Protein 1T6T (pdb70)

Radius of gyration: 18.99 Å; Cα contacts (8 Å, |Δi|>4): 313; chains: 2; bounding box: 43×48×36 Å

Foldseek 3Di:
DPDPVVLLVVQQVCLVQAAEEEADPLLQVLNVVSVRHRYDHPPPHDPVVVVCCPPVHQEYEYAYFPDPVRVVVSVCCVVSVVSRHHYHDPSVVVCVVVVNGDSSVD/DDPDPVSLLVVVQVCLVQAAEEEADPLLQVLNVVSVRHRYDHPPPHDPVRVVCCPPVHQEYEYAYFQDPVRVVVSVCCVVQVVSRHHYHDPSNVVCVVDPGGGSSVSD

Nearest PDB structures (foldseek):
  1t6t-assembly1_1  TM=1.010E+00  e=1.488E-19  Aquifex aeolicus VF5
  5ve5-assembly3_C  TM=4.772E-01  e=5.451E-01  Paraburkholderia phytofirmans PsJN
  5ve4-assembly2_B  TM=4.825E-01  e=7.094E-01  Paraburkholderia phytofirmans PsJN
  5ve5-assembly2_B  TM=4.642E-01  e=5.451E-01  Paraburkholderia phytofirmans PsJN
  5ve4-assembly1_A  TM=4.764E-01  e=8.644E-01  Paraburkholderia phytofirmans PsJN

B-factor: mean 24.63, std 12.79, range [8.46, 68.25]

Secondary structure (DSSP, 8-state):
--SHHHHHHHHHHHTTTSEEEESSHHHHHHHHTTT---EEE-TTS-HHHHH--TTT-SEEEE---SSHHHHHHHH--HHHHHTT-EEE-HHHHHHHHTT---GGG-/--SSHHHHHHHHHHHTTTSEEEES-HHHHHHHHTTT---EEE-TTS-HHHHH--TTT-SEEEE---SSHHHHHHHH--HHHHHTTPEEE-HHHHHHTTSS-S-GGGG-

Solvent-accessible surface area: 11724 Å² total

Sequence (214 aa):
PRNLSEWIKELKKASREAVILVEGKNDKKALSKFSIKNVIDLSGKRYADVVDLEGKWEKVILLFDLDTHGERINQKKELLSSQGFLVDENFRNFLKKWNIIHIEEIEPRNLSEWIKELKKASREAVILVEGKNDKKALSKFSIKNVIDLSGKRYADVVDLEGKWEKVILLFDLDTHGERINQKKELLSSQGFLVDENFRNFLKKWNIIHIEEIN

Structure (mmCIF, N/CA/C/O backbone):
data_1T6T
#
_entry.id   1T6T
#
_cell.length_a   45.906
_cell.length_b   58.405
_cell.length_c   54.124
_cell.angle_alpha   90.00
_cell.angle_beta   98.99
_cell.angle_gamma   90.00
#
_symmetry.space_group_name_H-M   'P 1 21 1'
#
loop_
_entity.id
_entity.type
_entity.pdbx_description
1 polymer 'putative protein'
2 water water
#
loop_
_atom_site.group_PDB
_atom_site.id
_atom_site.type_symbol
_atom_site.label_atom_id
_atom_site.label_alt_id
_atom_site.label_comp_id
_atom_site.label_asym_id
_atom_site.label_entity_id
_atom_site.label_seq_id
_atom_site.pdbx_PDB_ins_code
_atom_site.Cartn_x
_atom_site.Cartn_y
_atom_site.Cartn_z
_atom_site.occupancy
_atom_site.B_iso_or_equiv
_atom_site.auth_seq_id
_atom_site.auth_comp_id
_atom_site.auth_asym_id
_atom_site.auth_atom_id
_atom_site.pdbx_PDB_model_num
ATOM 1 N N . PRO A 1 5 ? -1.330 -17.153 -20.036 1.00 24.78 5 PRO 1 N 1
ATOM 2 C CA . PRO A 1 5 ? -2.350 -16.368 -20.778 1.00 22.86 5 PRO 1 CA 1
ATOM 3 C C . PRO A 1 5 ? -2.070 -16.381 -22.282 1.00 23.41 5 PRO 1 C 1
ATOM 4 O O . PRO A 1 5 ? -0.927 -16.209 -22.706 1.00 23.66 5 PRO 1 O 1
ATOM 8 N N . ARG A 1 6 ? -3.118 -16.571 -23.080 1.00 20.95 6 ARG 1 N 1
ATOM 9 C CA . ARG A 1 6 ? -2.977 -16.615 -24.531 1.00 21.67 6 ARG 1 CA 1
ATOM 10 C C . ARG A 1 6 ? -3.000 -15.227 -25.167 1.00 20.19 6 ARG 1 C 1
ATOM 11 O O . ARG A 1 6 ? -2.648 -15.067 -26.333 1.00 20.84 6 ARG 1 O 1
ATOM 19 N N . ASN A 1 7 ? -3.429 -14.226 -24.402 1.00 19.36 7 ASN 1 N 1
ATOM 20 C CA . ASN A 1 7 ? -3.483 -12.851 -24.893 1.00 18.77 7 ASN 1 CA 1
ATOM 21 C C . ASN A 1 7 ? -3.521 -11.878 -23.717 1.00 18.63 7 ASN 1 C 1
ATOM 22 O O . ASN A 1 7 ? -3.584 -12.298 -22.562 1.00 17.43 7 ASN 1 O 1
ATOM 27 N N . LEU A 1 8 ? -3.484 -10.582 -24.008 1.00 17.93 8 LEU 1 N 1
ATOM 28 C CA . LEU A 1 8 ? -3.477 -9.576 -22.949 1.00 19.14 8 LEU 1 CA 1
ATOM 29 C C . LEU A 1 8 ? -4.719 -9.630 -22.068 1.00 18.53 8 LEU 1 C 1
ATOM 30 O O . LEU A 1 8 ? -4.648 -9.359 -20.871 1.00 17.34 8 LEU 1 O 1
ATOM 35 N N . SER A 1 9 ? -5.858 -9.977 -22.656 1.00 17.62 9 SER 1 N 1
ATOM 36 C CA . SER A 1 9 ? -7.089 -10.058 -21.887 1.00 17.77 9 SER 1 CA 1
ATOM 37 C C . SER A 1 9 ? -6.977 -11.150 -20.823 1.00 16.86 9 SER 1 C 1
ATOM 38 O O . SER A 1 9 ? -7.383 -10.954 -19.674 1.00 15.51 9 SER 1 O 1
ATOM 41 N N . GLU A 1 10 ? -6.427 -12.302 -21.197 1.00 15.87 10 GLU 1 N 1
ATOM 42 C CA . GLU A 1 10 ? -6.276 -13.388 -20.234 1.00 16.56 10 GLU 1 CA 1
ATOM 43 C C . GLU A 1 10 ? -5.172 -13.070 -19.238 1.00 13.25 10 GLU 1 C 1
ATOM 44 O O . GLU A 1 10 ? -5.213 -13.531 -18.102 1.00 13.32 10 GLU 1 O 1
ATOM 50 N N . TRP A 1 11 ? -4.183 -12.297 -19.677 1.00 14.35 11 TRP 1 N 1
ATOM 51 C CA . TRP A 1 11 ? -3.069 -11.905 -18.814 1.00 13.48 11 TRP 1 CA 1
ATOM 52 C C . TRP A 1 11 ? -3.660 -11.072 -17.673 1.00 13.10 11 TRP 1 C 1
ATOM 53 O O . TRP A 1 11 ? -3.332 -11.272 -16.502 1.00 12.47 11 TRP 1 O 1
ATOM 64 N N . ILE A 1 12 ? -4.545 -10.145 -18.021 1.00 12.96 12 ILE 1 N 1
ATOM 65 C CA . ILE A 1 12 ? -5.191 -9.297 -17.023 1.00 14.99 12 ILE 1 CA 1
ATOM 66 C C . ILE A 1 12 ? -6.039 -10.145 -16.076 1.00 14.27 12 ILE 1 C 1
ATOM 67 O O . ILE A 1 12 ? -6.019 -9.949 -14.862 1.00 14.57 12 ILE 1 O 1
ATOM 72 N N . LYS A 1 13 ? -6.786 -11.087 -16.639 1.00 13.54 13 LYS 1 N 1
ATOM 73 C CA . LYS A 1 13 ? -7.633 -11.961 -15.841 1.00 14.78 13 LYS 1 CA 1
ATOM 74 C C . LYS A 1 13 ? -6.779 -12.759 -14.857 1.00 13.18 13 LYS 1 C 1
ATOM 75 O O . LYS A 1 13 ? -7.122 -12.883 -13.680 1.00 13.18 13 LYS 1 O 1
ATOM 81 N N . GLU A 1 14 ? -5.661 -13.292 -15.336 1.00 12.12 14 GLU 1 N 1
ATOM 82 C CA . GLU A 1 14 ? -4.778 -14.075 -14.474 1.00 14.83 14 GLU 1 CA 1
ATOM 83 C C . GLU A 1 14 ? -4.081 -13.215 -13.424 1.00 12.65 14 GLU 1 C 1
ATOM 84 O O . GLU A 1 14 ? -3.889 -13.644 -12.288 1.00 11.73 14 GLU 1 O 1
ATOM 90 N N . LEU A 1 15 ? -3.700 -12.004 -13.803 1.00 12.03 15 LEU 1 N 1
ATOM 91 C CA . LEU A 1 15 ? -3.039 -11.107 -12.863 1.00 11.85 15 LEU 1 CA 1
ATOM 92 C C . LEU A 1 15 ? -4.002 -10.716 -11.743 1.00 11.56 15 LEU 1 C 1
ATOM 93 O O . LEU A 1 15 ? -3.613 -10.619 -10.577 1.00 10.90 15 LEU 1 O 1
ATOM 98 N N . LYS A 1 16 ? -5.262 -10.485 -12.095 1.00 11.14 16 LYS 1 N 1
ATOM 99 C CA . LYS A 1 16 ? -6.260 -10.121 -11.097 1.00 11.92 16 LYS 1 CA 1
ATOM 100 C C . LYS A 1 16 ? -6.408 -11.275 -10.105 1.00 12.32 16 LYS 1 C 1
ATOM 101 O O . LYS A 1 16 ? -6.421 -11.073 -8.895 1.00 12.80 16 LYS 1 O 1
ATOM 107 N N . LYS A 1 17 ? -6.511 -12.490 -10.629 1.00 13.03 17 LYS 1 N 1
ATOM 108 C CA . LYS A 1 17 ? -6.631 -13.673 -9.785 1.00 13.02 17 LYS 1 CA 1
ATOM 109 C C . LYS A 1 17 ? -5.411 -13.782 -8.857 1.00 13.73 17 LYS 1 C 1
ATOM 110 O O . LYS A 1 17 ? -5.543 -13.980 -7.644 1.00 12.65 17 LYS 1 O 1
ATOM 116 N N . ALA A 1 18 ? -4.223 -13.637 -9.431 1.00 12.45 18 ALA 1 N 1
ATOM 117 C CA . ALA A 1 18 ? -2.987 -13.739 -8.662 1.00 12.25 18 ALA 1 CA 1
ATOM 118 C C . ALA A 1 18 ? -2.844 -12.651 -7.601 1.00 12.67 18 ALA 1 C 1
ATOM 119 O O . ALA A 1 18 ? -2.192 -12.864 -6.573 1.00 13.20 18 ALA 1 O 1
ATOM 121 N N . SER A 1 19 ? -3.447 -11.491 -7.851 1.00 10.86 19 SER 1 N 1
ATOM 122 C CA . SER A 1 19 ? -3.368 -10.365 -6.920 1.00 11.60 19 SER 1 CA 1
ATOM 123 C C . SER A 1 19 ? -4.102 -10.599 -5.595 1.00 11.72 19 SER 1 C 1
ATOM 124 O O . SER A 1 19 ? -4.030 -9.768 -4.691 1.00 12.71 19 SER 1 O 1
ATOM 127 N N . ARG A 1 20 ? -4.830 -11.707 -5.481 1.00 11.68 20 ARG 1 N 1
ATOM 128 C CA . ARG A 1 20 ? -5.494 -12.016 -4.216 1.00 12.69 20 ARG 1 CA 1
ATOM 129 C C . ARG A 1 20 ? -4.537 -12.865 -3.375 1.00 12.89 20 ARG 1 C 1
ATOM 130 O O . ARG A 1 20 ? -4.762 -13.066 -2.187 1.00 13.53 20 ARG 1 O 1
ATOM 138 N N . GLU A 1 21 ? -3.468 -13.359 -3.997 1.00 13.60 21 GLU 1 N 1
ATOM 139 C CA . GLU A 1 21 ? -2.502 -14.212 -3.301 1.00 16.33 21 GLU 1 CA 1
ATOM 140 C C . GLU A 1 21 ? -1.114 -13.592 -3.204 1.00 15.36 21 GLU 1 C 1
ATOM 141 O O . GLU A 1 21 ? -0.254 -14.105 -2.488 1.00 16.01 21 GLU 1 O 1
ATOM 147 N N . ALA A 1 22 ? -0.886 -12.512 -3.943 1.00 12.54 22 ALA 1 N 1
ATOM 148 C CA . ALA A 1 22 ? 0.413 -11.848 -3.940 1.00 11.37 22 ALA 1 CA 1
ATOM 149 C C . ALA A 1 22 ? 0.238 -10.363 -4.222 1.00 12.26 22 ALA 1 C 1
ATOM 150 O O . ALA A 1 22 ? -0.740 -9.952 -4.843 1.00 13.06 22 ALA 1 O 1
ATOM 152 N N . VAL A 1 23 ? 1.191 -9.561 -3.760 1.00 12.61 23 VAL 1 N 1
ATOM 153 C CA . VAL A 1 23 ? 1.127 -8.124 -3.976 1.00 10.89 23 VAL 1 CA 1
ATOM 154 C C . VAL A 1 23 ? 1.887 -7.755 -5.240 1.00 10.88 23 VAL 1 C 1
ATOM 155 O O . VAL A 1 23 ? 2.958 -8.289 -5.509 1.00 11.61 23 VAL 1 O 1
ATOM 159 N N . ILE A 1 24 ? 1.318 -6.836 -6.010 1.00 9.99 24 ILE 1 N 1
ATOM 160 C CA . ILE A 1 24 ? 1.926 -6.366 -7.247 1.00 8.77 24 ILE 1 CA 1
ATOM 161 C C . ILE A 1 24 ? 2.719 -5.093 -6.962 1.00 9.10 24 ILE 1 C 1
ATOM 162 O O . ILE A 1 24 ? 2.229 -4.193 -6.283 1.00 9.47 24 ILE 1 O 1
ATOM 167 N N . LEU A 1 25 ? 3.940 -5.024 -7.477 1.00 8.46 25 LEU 1 N 1
ATOM 168 C CA . LEU A 1 25 ? 4.762 -3.838 -7.291 1.00 10.55 25 LEU 1 CA 1
ATOM 169 C C . LEU A 1 25 ? 4.963 -3.144 -8.630 1.00 10.59 25 LEU 1 C 1
ATOM 170 O O . LEU A 1 25 ? 5.342 -3.780 -9.618 1.00 11.70 25 LEU 1 O 1
ATOM 175 N N . VAL A 1 26 ? 4.707 -1.841 -8.656 1.00 10.37 26 VAL 1 N 1
ATOM 176 C CA . VAL A 1 26 ? 4.885 -1.041 -9.863 1.00 10.69 26 VAL 1 CA 1
ATOM 177 C C . VAL A 1 26 ? 5.711 0.183 -9.486 1.00 11.20 26 VAL 1 C 1
ATOM 178 O O . VAL A 1 26 ? 5.924 0.461 -8.306 1.00 10.97 26 VAL 1 O 1
ATOM 182 N N . GLU A 1 27 ? 6.163 0.921 -10.491 1.00 12.09 27 GLU 1 N 1
ATOM 183 C CA . GLU A 1 27 ? 6.989 2.095 -10.250 1.00 15.52 27 GLU 1 CA 1
ATOM 184 C C . GLU A 1 27 ? 6.202 3.331 -9.838 1.00 16.43 27 GLU 1 C 1
ATOM 185 O O . GLU A 1 27 ? 6.514 3.964 -8.829 1.00 17.91 27 GLU 1 O 1
ATOM 191 N N . GLY A 1 28 ? 5.175 3.673 -10.607 1.00 15.75 28 GLY 1 N 1
ATOM 192 C CA . GLY A 1 28 ? 4.431 4.882 -10.301 1.00 17.22 28 GLY 1 CA 1
ATOM 193 C C . GLY A 1 28 ? 2.958 4.815 -9.971 1.00 16.45 28 GLY 1 C 1
ATOM 194 O O . GLY A 1 28 ? 2.280 3.811 -10.190 1.00 13.54 28 GLY 1 O 1
ATOM 195 N N . LYS A 1 29 ? 2.465 5.933 -9.449 1.00 17.93 29 LYS 1 N 1
ATOM 196 C CA . LYS A 1 29 ? 1.070 6.067 -9.063 1.00 19.77 29 LYS 1 CA 1
ATOM 197 C C . LYS A 1 29 ? 0.148 5.865 -10.263 1.0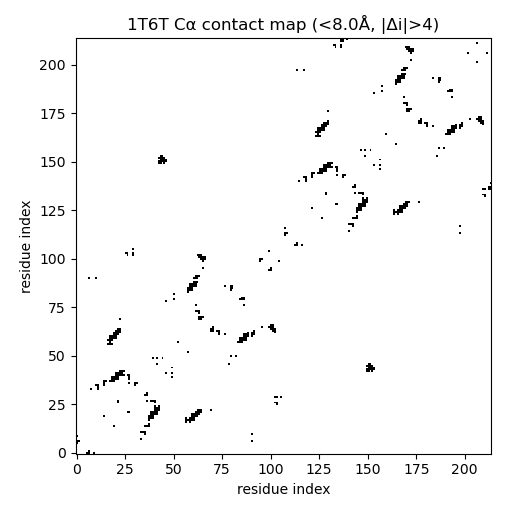0 18.38 29 LYS 1 C 1
ATOM 198 O O . LYS A 1 29 ? -0.957 5.351 -10.119 1.00 18.07 29 LYS 1 O 1
ATOM 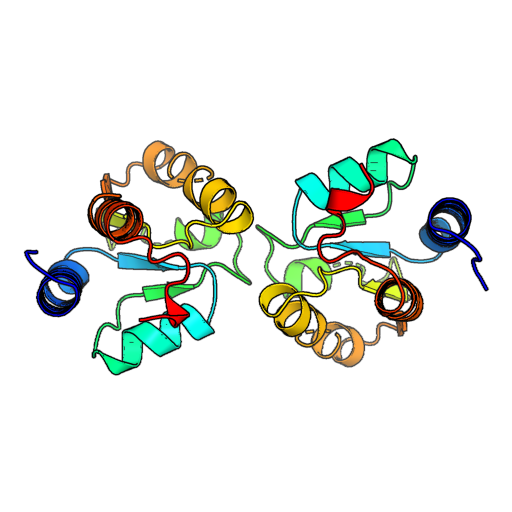204 N N . ASN A 1 30 ? 0.607 6.274 -11.444 1.00 18.74 30 ASN 1 N 1
ATOM 205 C CA . ASN A 1 30 ? -0.176 6.128 -12.668 1.00 20.10 30 ASN 1 CA 1
ATOM 206 C C . ASN A 1 30 ? -0.259 4.676 -13.124 1.00 19.73 30 ASN 1 C 1
ATOM 207 O O . ASN A 1 30 ? -1.234 4.273 -13.763 1.00 18.20 30 ASN 1 O 1
ATOM 212 N N . ASP A 1 31 ? 0.768 3.894 -12.811 1.00 17.44 31 ASP 1 N 1
ATOM 213 C CA . ASP A 1 31 ? 0.759 2.481 -13.173 1.00 19.83 31 ASP 1 CA 1
ATOM 214 C C . ASP A 1 31 ? -0.276 1.824 -12.275 1.00 17.92 31 ASP 1 C 1
ATOM 215 O O . ASP A 1 31 ? -1.037 0.956 -12.707 1.00 18.26 31 ASP 1 O 1
ATOM 220 N N . LYS A 1 32 ? -0.298 2.253 -11.017 1.00 16.23 32 LYS 1 N 1
ATOM 221 C CA . LYS A 1 32 ? -1.243 1.723 -10.049 1.00 15.17 32 LYS 1 CA 1
ATOM 222 C C . LYS A 1 32 ? -2.671 2.085 -10.461 1.00 17.36 32 LYS 1 C 1
ATOM 223 O O . LYS A 1 32 ? -3.590 1.269 -10.354 1.00 15.43 32 LYS 1 O 1
ATOM 229 N N . LYS A 1 33 ? -2.850 3.310 -10.945 1.00 17.48 33 LYS 1 N 1
ATOM 230 C CA . LYS A 1 33 ? -4.164 3.766 -11.385 1.00 19.94 33 LYS 1 CA 1
ATOM 231 C C . LYS A 1 33 ? -4.634 2.940 -12.586 1.00 18.49 33 LYS 1 C 1
ATOM 232 O O . LYS A 1 33 ? -5.801 2.569 -12.672 1.00 19.96 33 LYS 1 O 1
ATOM 238 N N . ALA A 1 34 ? -3.721 2.656 -13.510 1.00 17.75 34 ALA 1 N 1
ATOM 239 C CA . ALA A 1 34 ? -4.049 1.872 -14.696 1.00 17.98 34 ALA 1 CA 1
ATOM 240 C C . ALA A 1 34 ? -4.560 0.488 -14.308 1.00 17.12 34 ALA 1 C 1
ATOM 241 O O . ALA A 1 34 ? -5.565 0.012 -14.844 1.00 17.64 34 ALA 1 O 1
ATOM 243 N N . LEU A 1 35 ? -3.875 -0.159 -13.369 1.00 15.31 35 LEU 1 N 1
ATOM 244 C CA . LEU A 1 35 ? -4.294 -1.488 -12.931 1.00 14.20 35 LEU 1 CA 1
ATOM 245 C C . LEU A 1 35 ? -5.650 -1.449 -12.241 1.00 14.51 35 LEU 1 C 1
ATOM 246 O O . LEU A 1 35 ? -6.457 -2.375 -12.373 1.00 13.16 35 LEU 1 O 1
ATOM 251 N N . SER A 1 36 ? -5.898 -0.362 -11.518 1.00 15.02 36 SER 1 N 1
ATOM 252 C CA . SER A 1 36 ? -7.146 -0.177 -10.789 1.00 17.23 36 SER 1 CA 1
ATOM 253 C C . SER A 1 36 ? -8.367 -0.203 -11.713 1.00 18.13 36 SER 1 C 1
ATOM 254 O O . SER A 1 36 ? -9.450 -0.641 -11.321 1.00 18.63 36 SER 1 O 1
ATOM 257 N N . LYS A 1 37 ? -8.194 0.263 -12.942 1.00 19.64 37 LYS 1 N 1
ATOM 258 C CA . LYS A 1 37 ? -9.300 0.286 -13.892 1.00 22.52 37 LYS 1 CA 1
ATOM 259 C C . LYS A 1 37 ? -9.751 -1.127 -14.244 1.00 21.56 37 LYS 1 C 1
ATOM 260 O O . LYS A 1 37 ? -10.877 -1.333 -14.689 1.00 21.99 37 LYS 1 O 1
ATOM 266 N N . PHE A 1 38 ? -8.867 -2.098 -14.035 1.00 18.79 38 PHE 1 N 1
ATOM 267 C CA . PHE A 1 38 ? -9.178 -3.498 -14.307 1.00 17.92 38 PHE 1 CA 1
ATOM 268 C C . PHE A 1 38 ? -9.535 -4.222 -13.010 1.00 16.80 38 PHE 1 C 1
ATOM 269 O O . PHE A 1 38 ? -9.575 -5.452 -12.964 1.00 15.91 38 PHE 1 O 1
ATOM 277 N N . SER A 1 39 ? -9.801 -3.446 -11.964 1.00 16.56 39 SER 1 N 1
ATOM 278 C CA . SER A 1 39 ? -10.151 -3.985 -10.654 1.00 16.82 39 SER 1 CA 1
ATOM 279 C C . SER A 1 39 ? -9.014 -4.762 -9.998 1.00 14.65 39 SER 1 C 1
ATOM 280 O O . SER A 1 39 ? -9.245 -5.712 -9.246 1.00 14.68 39 SER 1 O 1
ATOM 283 N N . ILE A 1 40 ? -7.784 -4.361 -10.300 1.00 13.39 40 ILE 1 N 1
ATOM 284 C CA . ILE A 1 40 ? -6.603 -4.976 -9.702 1.00 13.64 40 ILE 1 CA 1
ATOM 285 C C . ILE A 1 40 ? -6.138 -3.903 -8.716 1.00 13.25 40 ILE 1 C 1
ATOM 286 O O . ILE A 1 40 ? -5.573 -2.877 -9.108 1.00 12.69 40 ILE 1 O 1
ATOM 291 N N . LYS A 1 41 ? -6.390 -4.151 -7.433 1.00 12.61 41 LYS 1 N 1
ATOM 292 C CA . LYS A 1 41 ? -6.099 -3.182 -6.380 1.00 13.97 41 LYS 1 CA 1
ATOM 293 C C . LYS A 1 41 ? -4.940 -3.450 -5.424 1.00 14.07 41 LYS 1 C 1
ATOM 294 O O . LYS A 1 41 ? -4.445 -2.517 -4.788 1.00 15.22 41 LYS 1 O 1
ATOM 300 N N . ASN A 1 42 ? -4.527 -4.707 -5.298 1.00 11.19 42 ASN 1 N 1
ATOM 301 C CA . ASN A 1 42 ? -3.439 -5.063 -4.384 1.00 11.35 42 ASN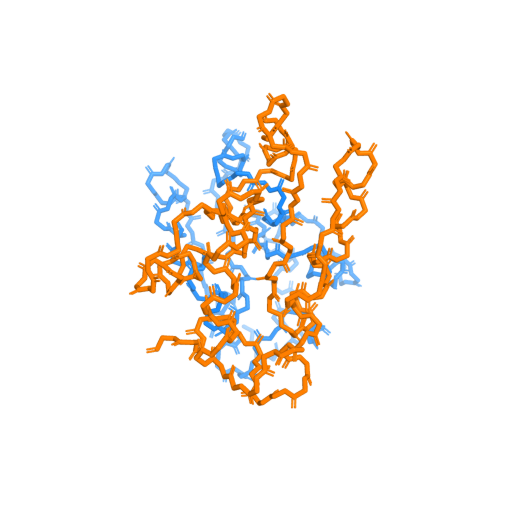 1 CA 1
ATOM 302 C C . ASN A 1 42 ? -2.112 -4.717 -5.047 1.00 11.58 42 ASN 1 C 1
ATOM 303 O O . ASN A 1 42 ? -1.342 -5.593 -5.450 1.00 9.88 42 ASN 1 O 1
ATOM 308 N N . VAL A 1 43 ? -1.856 -3.417 -5.127 1.00 11.20 43 VAL 1 N 1
ATOM 309 C CA . VAL A 1 43 ? -0.682 -2.887 -5.799 1.00 11.45 43 VAL 1 CA 1
ATOM 310 C C . VAL A 1 43 ? 0.012 -1.824 -4.966 1.00 11.83 43 VAL 1 C 1
ATOM 311 O O . VAL A 1 43 ? -0.641 -0.989 -4.348 1.00 10.79 43 VAL 1 O 1
ATOM 315 N N . ILE A 1 44 ? 1.340 -1.866 -4.959 1.00 11.25 44 ILE 1 N 1
ATOM 316 C CA . ILE A 1 44 ? 2.133 -0.871 -4.249 1.00 10.71 44 ILE 1 CA 1
ATOM 317 C C . ILE A 1 44 ? 2.978 -0.137 -5.280 1.00 12.26 44 ILE 1 C 1
ATOM 318 O O . ILE A 1 44 ? 3.635 -0.772 -6.111 1.00 11.33 44 ILE 1 O 1
ATOM 323 N N . ASP A 1 45 ? 2.949 1.193 -5.243 1.00 12.12 45 ASP 1 N 1
ATOM 324 C CA . ASP A 1 45 ? 3.763 1.982 -6.161 1.00 14.93 45 ASP 1 CA 1
ATOM 325 C C . ASP A 1 45 ? 5.037 2.346 -5.404 1.00 13.70 45 ASP 1 C 1
ATOM 326 O O . ASP A 1 45 ? 4.984 2.806 -4.261 1.00 16.30 45 ASP 1 O 1
ATOM 331 N N . LEU A 1 46 ? 6.184 2.119 -6.035 1.00 10.66 46 LEU 1 N 1
ATOM 332 C CA . LEU A 1 46 ? 7.471 2.361 -5.386 1.00 12.68 46 LEU 1 CA 1
ATOM 333 C C . LEU A 1 46 ? 7.919 3.812 -5.258 1.00 12.62 46 LEU 1 C 1
ATOM 334 O O . LEU A 1 46 ? 8.546 4.181 -4.267 1.00 13.38 46 LEU 1 O 1
ATOM 339 N N . SER A 1 47 ? 7.614 4.638 -6.253 1.00 13.97 47 SER 1 N 1
ATOM 340 C CA . SER A 1 47 ? 8.035 6.030 -6.203 1.00 15.16 47 SER 1 CA 1
ATOM 341 C C . SER A 1 47 ? 7.526 6.698 -4.932 1.00 15.63 47 SER 1 C 1
ATOM 342 O O . SER A 1 47 ? 6.341 6.622 -4.617 1.00 16.52 47 SER 1 O 1
ATOM 345 N N . GLY A 1 48 ? 8.432 7.340 -4.199 1.00 14.70 48 GLY 1 N 1
ATOM 346 C CA . GLY A 1 48 ? 8.048 8.008 -2.967 1.00 14.54 48 GLY 1 CA 1
ATOM 347 C C . GLY A 1 48 ? 8.247 7.147 -1.731 1.00 14.59 48 GLY 1 C 1
ATOM 348 O O . GLY A 1 48 ? 7.924 7.559 -0.6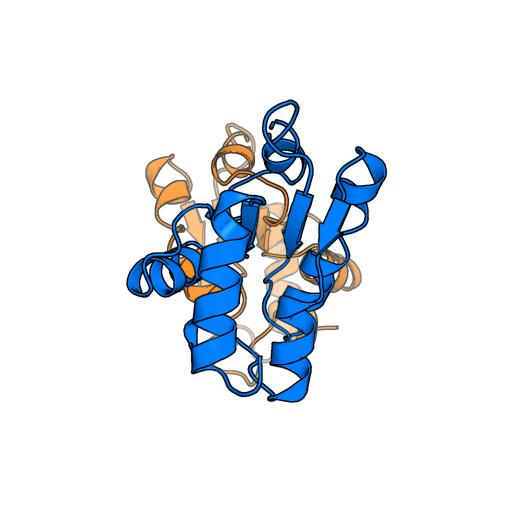11 1.00 14.26 48 GLY 1 O 1
ATOM 349 N N . LYS A 1 49 ? 8.780 5.945 -1.931 1.00 12.46 49 LYS 1 N 1
ATOM 350 C CA . LYS A 1 49 ? 9.026 5.025 -0.826 1.00 11.72 49 LYS 1 CA 1
ATOM 351 C C . LYS A 1 49 ? 10.466 4.538 -0.824 1.00 12.76 49 LYS 1 C 1
ATOM 352 O O . LYS A 1 49 ? 11.117 4.471 -1.868 1.00 11.14 49 LYS 1 O 1
ATOM 358 N N . ARG A 1 50 ? 10.967 4.207 0.359 1.00 13.77 50 ARG 1 N 1
ATOM 359 C CA . ARG A 1 50 ? 12.311 3.662 0.473 1.00 13.84 50 ARG 1 CA 1
ATOM 360 C C . ARG A 1 50 ? 12.108 2.200 0.100 1.00 14.98 50 ARG 1 C 1
ATOM 361 O O . ARG A 1 50 ? 11.038 1.648 0.351 1.00 14.06 50 ARG 1 O 1
ATOM 369 N N . TYR A 1 51 ? 13.111 1.570 -0.498 1.00 15.14 51 TYR 1 N 1
ATOM 370 C CA . TYR A 1 51 ? 12.964 0.171 -0.878 1.00 17.21 51 TYR 1 CA 1
ATOM 371 C C . TYR A 1 51 ? 12.570 -0.641 0.355 1.00 18.14 51 TYR 1 C 1
ATOM 372 O O . TYR A 1 51 ? 11.750 -1.556 0.272 1.00 17.60 51 TYR 1 O 1
ATOM 381 N N . ALA A 1 52 ? 13.143 -0.286 1.502 1.00 17.39 52 ALA 1 N 1
ATOM 382 C CA . ALA A 1 52 ? 12.844 -0.987 2.747 1.00 18.16 52 ALA 1 CA 1
ATOM 383 C C . ALA A 1 52 ? 11.411 -0.751 3.225 1.00 17.19 52 ALA 1 C 1
ATOM 384 O O . ALA A 1 52 ? 10.890 -1.530 4.024 1.00 16.13 52 ALA 1 O 1
ATOM 386 N N . ASP A 1 53 ? 10.773 0.321 2.756 1.00 15.91 53 ASP 1 N 1
ATOM 387 C CA . ASP A 1 53 ? 9.395 0.588 3.160 1.00 15.16 53 ASP 1 CA 1
ATOM 388 C C . ASP A 1 53 ? 8.500 -0.517 2.608 1.00 15.33 53 ASP 1 C 1
ATOM 389 O O . ASP A 1 53 ? 7.519 -0.905 3.241 1.00 15.17 53 ASP 1 O 1
ATOM 394 N N . VAL A 1 54 ? 8.841 -1.017 1.424 1.00 12.85 54 VAL 1 N 1
ATOM 395 C CA . VAL A 1 54 ? 8.064 -2.082 0.798 1.00 14.38 54 VAL 1 CA 1
ATOM 396 C C . VAL A 1 54 ? 8.203 -3.363 1.620 1.00 14.82 54 VAL 1 C 1
ATOM 397 O O . VAL A 1 54 ? 7.231 -4.086 1.838 1.00 15.31 54 VAL 1 O 1
ATOM 401 N N . VAL A 1 55 ? 9.420 -3.636 2.074 1.00 14.06 55 VAL 1 N 1
ATOM 402 C CA . VAL A 1 55 ? 9.671 -4.821 2.883 1.00 14.99 55 VAL 1 CA 1
ATOM 403 C C . VAL A 1 55 ? 8.837 -4.746 4.157 1.00 16.72 55 VAL 1 C 1
ATOM 404 O O . VAL A 1 55 ? 8.141 -5.701 4.516 1.00 16.82 55 VAL 1 O 1
ATOM 408 N N . ASP A 1 56 ? 8.897 -3.602 4.833 1.00 17.61 56 ASP 1 N 1
ATOM 409 C CA . ASP A 1 56 ? 8.152 -3.428 6.071 1.00 20.71 56 ASP 1 CA 1
ATOM 410 C C . ASP A 1 56 ? 6.640 -3.536 5.886 1.00 20.27 56 ASP 1 C 1
ATOM 411 O O . ASP A 1 56 ? 5.944 -4.037 6.766 1.00 20.42 56 ASP 1 O 1
ATOM 424 N N . LEU A 1 58 ? 5.094 -5.424 3.674 1.00 15.31 58 LEU 1 N 1
ATOM 425 C CA . LEU A 1 58 ? 4.748 -6.805 3.347 1.00 15.96 58 LEU 1 CA 1
ATOM 426 C C . LEU A 1 58 ? 5.043 -7.847 4.418 1.00 16.19 58 LEU 1 C 1
ATOM 427 O O . LEU A 1 58 ? 4.367 -8.877 4.488 1.00 16.79 58 LEU 1 O 1
ATOM 432 N N . GLU A 1 59 ? 6.052 -7.582 5.238 1.00 16.37 59 GLU 1 N 1
ATOM 433 C CA . GLU A 1 59 ? 6.464 -8.518 6.279 1.00 18.79 59 GLU 1 CA 1
ATOM 434 C C . GLU A 1 59 ? 5.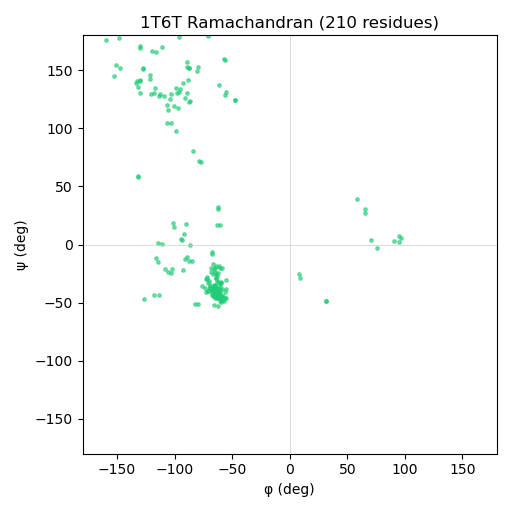308 -9.071 7.107 1.00 19.71 59 GLU 1 C 1
ATOM 435 O O . GLU A 1 59 ? 4.532 -8.317 7.692 1.00 20.24 59 GLU 1 O 1
ATOM 441 N N . GLY A 1 60 ? 5.206 -10.397 7.144 1.00 20.93 60 GLY 1 N 1
ATOM 442 C CA . GLY A 1 60 ? 4.163 -11.050 7.915 1.00 22.88 60 GLY 1 CA 1
ATOM 443 C C . GLY A 1 60 ? 2.769 -11.021 7.319 1.00 23.77 60 GLY 1 C 1
ATOM 444 O O . GLY A 1 60 ? 1.845 -11.602 7.887 1.00 26.36 60 GLY 1 O 1
ATOM 445 N N . LYS A 1 61 ? 2.608 -10.350 6.184 1.00 22.23 61 LYS 1 N 1
ATOM 446 C CA . LYS A 1 61 ? 1.305 -10.257 5.535 1.00 22.39 61 LYS 1 CA 1
ATOM 447 C C . LYS A 1 61 ? 1.293 -10.976 4.198 1.00 21.49 61 LYS 1 C 1
ATOM 448 O O . LYS A 1 61 ? 0.344 -11.690 3.873 1.00 20.58 61 LYS 1 O 1
ATOM 454 N N . TRP A 1 62 ? 2.349 -10.785 3.417 1.00 20.01 62 TRP 1 N 1
ATOM 455 C CA . TRP A 1 62 ? 2.434 -11.417 2.114 1.00 20.32 62 TRP 1 CA 1
ATOM 456 C C . TRP A 1 62 ? 3.764 -12.133 1.936 1.00 21.83 62 TRP 1 C 1
ATOM 457 O O . TRP A 1 62 ? 4.803 -11.648 2.378 1.00 23.36 62 TRP 1 O 1
ATOM 468 N N . GLU A 1 63 ? 3.722 -13.293 1.291 1.00 20.48 63 GLU 1 N 1
ATOM 469 C CA . GLU A 1 63 ? 4.927 -14.078 1.063 1.00 22.76 63 GLU 1 CA 1
ATOM 470 C C . GLU A 1 63 ? 5.431 -13.951 -0.369 1.00 20.08 63 GLU 1 C 1
ATOM 471 O O . GLU A 1 63 ? 6.616 -14.148 -0.635 1.00 19.28 63 GLU 1 O 1
ATOM 477 N N . LYS A 1 64 ? 4.529 -13.624 -1.289 1.00 18.19 64 LYS 1 N 1
ATOM 478 C CA . LYS A 1 64 ? 4.902 -13.498 -2.690 1.00 17.20 64 LYS 1 CA 1
ATOM 479 C C . LYS A 1 64 ? 4.615 -12.110 -3.249 1.00 14.94 64 LYS 1 C 1
ATOM 480 O O . LYS A 1 64 ? 3.639 -11.454 -2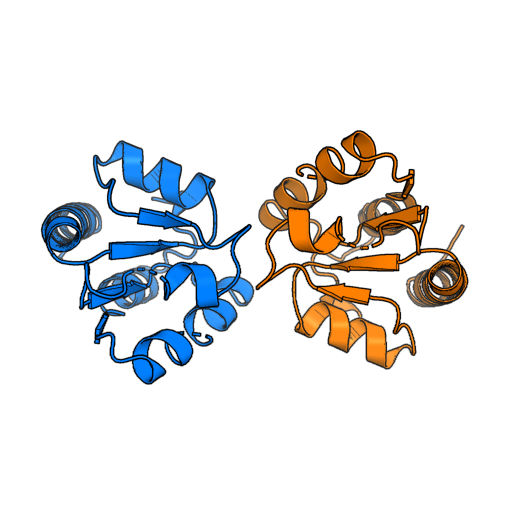.873 1.00 12.92 64 LYS 1 O 1
ATOM 486 N N . VAL A 1 65 ? 5.481 -11.676 -4.154 1.00 13.19 65 VAL 1 N 1
ATOM 487 C CA . VAL A 1 65 ? 5.355 -10.372 -4.783 1.00 12.71 65 VAL 1 CA 1
ATOM 488 C C . VAL A 1 65 ? 5.504 -10.511 -6.288 1.00 12.88 65 VAL 1 C 1
ATOM 489 O O . VAL A 1 65 ? 6.391 -11.214 -6.770 1.00 15.34 65 VAL 1 O 1
ATOM 493 N N . ILE A 1 66 ? 4.628 -9.835 -7.025 1.00 11.76 66 ILE 1 N 1
ATOM 494 C CA . ILE A 1 66 ? 4.664 -9.852 -8.478 1.00 11.46 66 ILE 1 CA 1
ATOM 495 C C . ILE A 1 66 ? 5.332 -8.554 -8.943 1.00 11.74 66 ILE 1 C 1
ATOM 496 O O . ILE A 1 66 ? 4.849 -7.460 -8.652 1.00 12.77 66 ILE 1 O 1
ATOM 501 N N . LEU A 1 67 ? 6.452 -8.670 -9.649 1.00 12.67 67 LEU 1 N 1
ATOM 502 C CA . LEU A 1 67 ? 7.145 -7.477 -10.124 1.00 14.34 67 LEU 1 CA 1
ATOM 503 C C . LEU A 1 67 ? 6.596 -7.042 -11.473 1.00 13.63 67 LEU 1 C 1
ATOM 504 O O . LEU A 1 67 ? 6.586 -7.819 -12.428 1.00 14.76 67 LEU 1 O 1
ATOM 509 N N . LEU A 1 68 ? 6.126 -5.803 -11.545 1.00 12.74 68 LEU 1 N 1
ATOM 510 C CA . LEU A 1 68 ? 5.580 -5.274 -12.791 1.00 14.77 68 LEU 1 CA 1
ATOM 511 C C . LEU A 1 68 ? 6.139 -3.901 -13.127 1.00 17.08 68 LEU 1 C 1
ATOM 512 O O . LEU A 1 68 ? 5.395 -2.934 -13.275 1.00 17.13 68 LEU 1 O 1
ATOM 517 N N . PHE A 1 69 ? 7.456 -3.821 -13.245 1.00 19.23 69 PHE 1 N 1
ATOM 518 C CA . PHE A 1 69 ? 8.103 -2.567 -13.589 1.00 19.69 69 PHE 1 CA 1
ATOM 519 C C . PHE A 1 69 ? 8.191 -2.494 -15.105 1.00 20.82 69 PHE 1 C 1
ATOM 520 O O . PHE A 1 69 ? 8.212 -3.528 -15.776 1.00 19.64 69 PHE 1 O 1
ATOM 528 N N . ASP A 1 70 ? 8.221 -1.280 -15.650 1.00 22.24 70 ASP 1 N 1
ATOM 529 C CA . ASP A 1 70 ? 8.297 -1.118 -17.096 1.00 24.70 70 ASP 1 CA 1
ATOM 530 C C . ASP A 1 70 ? 9.521 -1.827 -17.654 1.00 25.21 70 ASP 1 C 1
ATOM 531 O O . ASP A 1 70 ? 10.470 -2.115 -16.926 1.00 24.89 70 ASP 1 O 1
ATOM 536 N N . LEU A 1 71 ? 9.494 -2.110 -18.951 1.00 25.70 71 LEU 1 N 1
ATOM 537 C CA . LEU A 1 71 ? 10.592 -2.814 -19.589 1.00 28.33 71 LEU 1 CA 1
ATOM 538 C C . LEU A 1 71 ? 11.717 -1.903 -20.074 1.00 28.87 71 LEU 1 C 1
ATOM 539 O O . LEU A 1 71 ? 12.708 -2.382 -20.616 1.00 31.87 71 LEU 1 O 1
ATOM 544 N N . ASP A 1 72 ? 11.578 -0.597 -19.875 1.00 29.35 72 ASP 1 N 1
ATOM 545 C CA . ASP A 1 72 ? 12.630 0.319 -20.300 1.00 30.13 72 ASP 1 CA 1
ATOM 546 C C . ASP A 1 72 ? 13.839 0.148 -19.381 1.00 29.54 72 ASP 1 C 1
ATOM 547 O O . ASP A 1 72 ? 13.812 -0.662 -18.455 1.00 27.29 72 ASP 1 O 1
ATOM 552 N N . THR A 1 73 ? 14.901 0.904 -19.642 1.00 28.71 73 THR 1 N 1
ATOM 553 C CA . THR A 1 73 ? 16.111 0.810 -18.836 1.00 27.63 73 THR 1 CA 1
ATOM 554 C C . THR A 1 73 ? 15.855 1.159 -17.378 1.00 26.05 73 THR 1 C 1
ATOM 555 O O . THR A 1 73 ? 16.336 0.474 -16.475 1.00 24.95 73 THR 1 O 1
ATOM 559 N N . HIS A 1 74 ? 15.100 2.229 -17.152 1.00 24.10 74 HIS 1 N 1
ATOM 560 C CA . HIS A 1 74 ? 14.773 2.662 -15.801 1.00 23.72 74 HIS 1 CA 1
ATOM 561 C C . HIS A 1 74 ? 14.051 1.528 -15.069 1.00 23.24 74 HIS 1 C 1
ATOM 562 O O . HIS A 1 74 ? 14.384 1.197 -13.930 1.00 22.29 74 HIS 1 O 1
ATOM 569 N N . GLY A 1 75 ? 13.070 0.932 -15.743 1.00 21.73 75 GLY 1 N 1
ATOM 570 C CA . GLY A 1 75 ? 12.298 -0.151 -15.157 1.00 20.60 75 GLY 1 CA 1
ATOM 571 C C . GLY A 1 75 ? 13.088 -1.414 -14.862 1.00 18.53 75 GLY 1 C 1
ATOM 572 O O . GLY A 1 75 ? 12.893 -2.039 -13.820 1.00 17.35 75 GLY 1 O 1
ATOM 573 N N . GLU A 1 76 ? 13.977 -1.795 -15.774 1.00 17.70 76 GLU 1 N 1
ATOM 574 C CA . GLU A 1 76 ? 14.790 -2.995 -15.601 1.00 17.73 76 GLU 1 CA 1
ATOM 575 C C . GLU A 1 76 ? 15.730 -2.861 -14.404 1.00 16.56 76 GLU 1 C 1
ATOM 576 O O . GLU A 1 76 ? 15.964 -3.825 -13.676 1.00 15.89 76 GLU 1 O 1
ATOM 582 N N . ARG A 1 77 ? 16.278 -1.667 -14.208 1.00 16.18 77 ARG 1 N 1
ATOM 583 C CA . ARG A 1 77 ? 17.176 -1.433 -13.084 1.00 14.94 77 ARG 1 CA 1
ATOM 584 C C . ARG A 1 77 ? 16.422 -1.565 -11.765 1.00 14.27 77 ARG 1 C 1
ATOM 585 O O . ARG A 1 77 ? 16.922 -2.167 -10.814 1.00 13.09 77 ARG 1 O 1
ATOM 593 N N . ILE A 1 78 ? 15.219 -1.002 -11.707 1.00 14.41 78 ILE 1 N 1
ATOM 594 C CA . ILE A 1 78 ? 14.425 -1.086 -10.488 1.00 13.96 78 ILE 1 CA 1
ATOM 595 C C . ILE A 1 78 ? 13.988 -2.534 -10.274 1.00 13.49 78 ILE 1 C 1
ATOM 596 O O . ILE A 1 78 ? 13.972 -3.028 -9.147 1.00 14.45 78 ILE 1 O 1
ATOM 601 N N . ASN A 1 79 ? 13.659 -3.221 -11.362 1.00 12.69 79 ASN 1 N 1
ATOM 602 C CA . ASN A 1 79 ? 13.242 -4.615 -11.271 1.00 14.29 79 ASN 1 CA 1
ATOM 603 C C . ASN A 1 79 ? 14.344 -5.455 -10.633 1.00 14.03 79 ASN 1 C 1
ATOM 604 O O . ASN A 1 79 ? 14.088 -6.240 -9.722 1.00 12.27 79 ASN 1 O 1
ATOM 609 N N . GLN A 1 80 ? 15.575 -5.283 -11.104 1.00 13.46 80 GLN 1 N 1
ATOM 610 C CA . GLN A 1 80 ? 16.690 -6.047 -10.558 1.00 15.42 80 GLN 1 CA 1
ATOM 611 C C . GLN A 1 80 ? 16.957 -5.715 -9.097 1.00 14.68 80 GLN 1 C 1
ATOM 612 O O . GLN A 1 80 ? 17.253 -6.603 -8.290 1.00 14.11 80 GLN 1 O 1
ATOM 618 N N . LYS A 1 81 ? 16.847 -4.436 -8.755 1.00 14.20 81 LYS 1 N 1
ATOM 619 C CA . LYS A 1 81 ? 17.076 -3.990 -7.386 1.00 16.04 81 LYS 1 CA 1
ATOM 620 C C . LYS A 1 81 ? 16.053 -4.600 -6.429 1.00 14.65 81 LYS 1 C 1
ATOM 621 O O . LYS A 1 81 ? 16.403 -5.141 -5.382 1.00 13.05 81 LYS 1 O 1
ATOM 635 N N . LYS A 1 83 ? 14.136 -7.196 -7.006 1.00 12.98 83 LYS 1 N 1
ATOM 636 C CA . LYS A 1 83 ? 14.214 -8.655 -7.044 1.00 13.68 83 LYS 1 CA 1
ATOM 637 C C . LYS A 1 83 ? 15.258 -9.113 -6.022 1.00 15.31 83 LYS 1 C 1
ATOM 638 O O . LYS A 1 83 ? 15.004 -10.004 -5.209 1.00 14.83 83 LYS 1 O 1
ATOM 644 N N . GLU A 1 84 ? 16.431 -8.490 -6.068 1.00 13.42 84 GLU 1 N 1
ATOM 645 C CA . GLU A 1 84 ? 17.515 -8.813 -5.141 1.00 14.36 84 GLU 1 CA 1
ATOM 646 C C . GLU A 1 84 ? 17.140 -8.507 -3.685 1.00 13.14 84 GLU 1 C 1
ATOM 647 O O . GLU A 1 84 ? 17.392 -9.315 -2.787 1.00 11.54 84 GLU 1 O 1
ATOM 653 N N . LEU A 1 85 ? 16.537 -7.348 -3.440 1.00 11.25 85 LEU 1 N 1
ATOM 654 C CA . LEU A 1 85 ? 16.157 -6.998 -2.073 1.00 11.54 85 LEU 1 CA 1
ATOM 655 C C . LEU A 1 85 ? 15.078 -7.915 -1.510 1.00 12.79 85 LEU 1 C 1
ATOM 656 O O . LEU A 1 85 ? 15.228 -8.468 -0.417 1.00 11.77 85 LEU 1 O 1
ATOM 661 N N . LEU A 1 86 ? 13.988 -8.079 -2.252 1.00 11.97 86 LEU 1 N 1
ATOM 662 C CA . LEU A 1 86 ? 12.891 -8.906 -1.777 1.00 12.23 86 LEU 1 CA 1
ATOM 663 C C . LEU A 1 86 ? 13.303 -10.360 -1.563 1.00 12.01 86 LEU 1 C 1
ATOM 664 O O . LEU A 1 86 ? 12.904 -10.984 -0.580 1.00 12.89 86 LEU 1 O 1
ATOM 669 N N . SER A 1 87 ? 14.110 -10.901 -2.464 1.00 12.16 87 SER 1 N 1
ATOM 670 C CA . SER A 1 87 ? 14.541 -12.282 -2.300 1.00 14.01 87 SER 1 CA 1
ATOM 671 C C . SER A 1 87 ? 15.457 -12.400 -1.078 1.00 13.93 87 SER 1 C 1
ATOM 672 O O . SER A 1 87 ? 15.390 -13.382 -0.337 1.00 13.80 87 SER 1 O 1
ATOM 675 N N . SER A 1 88 ? 16.300 -11.395 -0.856 1.00 14.80 88 SER 1 N 1
ATOM 676 C CA . SER A 1 88 ? 17.212 -11.419 0.286 1.00 14.46 88 SER 1 CA 1
ATOM 677 C C . SER A 1 88 ? 16.449 -11.389 1.606 1.00 15.43 88 SER 1 C 1
ATOM 678 O O . SER A 1 88 ? 16.946 -11.858 2.631 1.00 13.63 88 SER 1 O 1
ATOM 681 N N . GLN A 1 89 ? 15.238 -10.838 1.577 1.00 13.11 89 GLN 1 N 1
ATOM 682 C CA . GLN A 1 89 ? 14.429 -10.732 2.778 1.00 13.79 89 GLN 1 CA 1
ATOM 683 C C . GLN A 1 89 ? 13.471 -11.899 2.967 1.00 13.19 89 GLN 1 C 1
ATOM 684 O O . GLN A 1 89 ? 12.670 -11.903 3.898 1.00 15.09 89 GLN 1 O 1
ATOM 690 N N . GLY A 1 90 ? 13.549 -12.885 2.081 1.00 13.76 90 GLY 1 N 1
ATOM 691 C CA . GLY A 1 90 ? 12.699 -14.056 2.210 1.00 15.76 90 GLY 1 CA 1
ATOM 692 C C . GLY A 1 90 ? 11.407 -14.114 1.416 1.00 16.94 90 GLY 1 C 1
ATOM 693 O O . GLY A 1 90 ? 10.629 -15.050 1.589 1.00 15.78 90 GLY 1 O 1
ATOM 694 N N . PHE A 1 91 ? 11.161 -13.134 0.554 1.00 15.71 91 PHE 1 N 1
ATOM 695 C CA . PHE A 1 91 ? 9.936 -13.138 -0.246 1.00 15.03 91 PHE 1 CA 1
ATOM 696 C C . PHE A 1 91 ? 10.117 -13.926 -1.540 1.00 15.61 91 PHE 1 C 1
ATOM 697 O O . PHE A 1 91 ? 11.229 -14.036 -2.063 1.00 13.12 91 PHE 1 O 1
ATOM 705 N N . LEU A 1 92 ? 9.020 -14.486 -2.043 1.00 14.42 92 LEU 1 N 1
ATOM 706 C CA . LEU A 1 92 ? 9.046 -15.203 -3.309 1.00 15.79 92 LEU 1 CA 1
ATOM 707 C C . LEU A 1 92 ? 8.758 -14.113 -4.336 1.00 18.44 92 LEU 1 C 1
ATOM 708 O O . LEU A 1 92 ? 7.821 -13.332 -4.165 1.00 19.76 92 LEU 1 O 1
ATOM 713 N N . VAL A 1 93 ? 9.571 -14.044 -5.382 1.00 17.11 93 VAL 1 N 1
ATOM 714 C CA . VAL A 1 93 ? 9.399 -13.028 -6.416 1.00 17.74 93 VAL 1 CA 1
ATOM 715 C C . VAL A 1 93 ? 8.891 -13.645 -7.715 1.00 18.56 93 VAL 1 C 1
ATOM 716 O O . VAL A 1 93 ? 9.468 -14.603 -8.225 1.00 19.54 93 VAL 1 O 1
ATOM 720 N N . ASP A 1 94 ? 7.805 -13.088 -8.241 1.00 17.37 94 ASP 1 N 1
ATOM 721 C CA . ASP A 1 94 ? 7.205 -13.576 -9.480 1.00 17.04 94 ASP 1 CA 1
ATOM 722 C C . ASP A 1 94 ? 7.498 -12.605 -10.621 1.00 16.63 94 ASP 1 C 1
ATOM 723 O O . ASP A 1 94 ? 7.125 -11.436 -10.558 1.00 17.68 94 ASP 1 O 1
ATOM 728 N N . GLU A 1 95 ? 8.181 -13.090 -11.655 1.00 14.49 95 GLU 1 N 1
ATOM 729 C CA . GLU A 1 95 ? 8.512 -12.267 -12.814 1.00 16.43 95 GLU 1 CA 1
ATOM 730 C C . GLU A 1 95 ? 7.786 -12.782 -14.057 1.00 16.06 95 GLU 1 C 1
ATOM 731 O O . GLU A 1 95 ? 7.955 -12.244 -15.150 1.00 18.04 95 GLU 1 O 1
ATOM 737 N N . ASN A 1 96 ? 6.981 -13.825 -13.885 1.00 16.58 96 ASN 1 N 1
ATOM 738 C CA . ASN A 1 96 ? 6.259 -14.416 -15.007 1.00 17.09 96 ASN 1 CA 1
ATOM 739 C C . ASN A 1 96 ? 5.343 -13.454 -15.749 1.00 16.56 96 ASN 1 C 1
ATOM 740 O O . ASN A 1 96 ? 5.315 -13.448 -16.976 1.00 16.08 96 ASN 1 O 1
ATOM 745 N N . PHE A 1 97 ? 4.589 -12.642 -15.017 1.00 15.40 97 PHE 1 N 1
ATOM 746 C CA . PHE A 1 97 ? 3.689 -11.693 -15.664 1.00 14.26 97 PHE 1 CA 1
ATOM 747 C C . PHE A 1 97 ? 4.471 -10.658 -16.463 1.00 13.57 97 PHE 1 C 1
ATOM 748 O O . PHE A 1 97 ? 4.136 -10.357 -17.610 1.00 14.24 97 PHE 1 O 1
ATOM 756 N N . ARG A 1 98 ? 5.522 -10.117 -15.860 1.00 13.27 98 ARG 1 N 1
ATOM 757 C CA . ARG A 1 98 ? 6.348 -9.128 -16.534 1.00 15.43 98 ARG 1 CA 1
ATOM 758 C C . ARG A 1 98 ? 6.982 -9.730 -17.791 1.00 17.09 98 ARG 1 C 1
ATOM 759 O O . ARG A 1 98 ? 7.028 -9.090 -18.843 1.00 16.87 98 ARG 1 O 1
ATOM 767 N N . ASN A 1 99 ? 7.458 -10.967 -17.683 1.00 18.35 99 ASN 1 N 1
ATOM 768 C CA . ASN A 1 99 ? 8.089 -11.624 -18.818 1.00 20.20 99 ASN 1 CA 1
ATOM 769 C C . ASN A 1 99 ? 7.136 -11.841 -19.988 1.00 20.31 99 ASN 1 C 1
ATOM 770 O O . ASN A 1 99 ? 7.569 -11.893 -21.136 1.00 20.04 99 ASN 1 O 1
ATOM 775 N N . PHE A 1 100 ? 5.842 -11.960 -19.705 1.00 19.97 100 PHE 1 N 1
ATOM 776 C CA . PHE A 1 100 ? 4.864 -12.126 -20.772 1.00 22.52 100 PHE 1 CA 1
ATOM 777 C C . PHE A 1 100 ? 4.735 -10.811 -21.527 1.00 23.95 100 PHE 1 C 1
ATOM 778 O O . PHE A 1 100 ? 4.487 -10.799 -22.732 1.00 25.68 100 PHE 1 O 1
ATOM 786 N N . LEU A 1 101 ? 4.897 -9.699 -20.816 1.00 24.30 101 LEU 1 N 1
ATOM 787 C CA . LEU A 1 101 ? 4.813 -8.392 -21.452 1.00 24.59 101 LEU 1 CA 1
ATOM 788 C C . LEU A 1 101 ? 6.027 -8.228 -22.359 1.00 27.05 101 LEU 1 C 1
ATOM 789 O O . LEU A 1 101 ? 5.923 -7.657 -23.445 1.00 26.77 101 LEU 1 O 1
ATOM 794 N N . LYS A 1 102 ? 7.177 -8.728 -21.912 1.00 27.70 102 LYS 1 N 1
ATOM 795 C CA . LYS A 1 102 ? 8.398 -8.654 -22.711 1.00 30.35 102 LYS 1 CA 1
ATOM 796 C C . LYS A 1 102 ? 8.119 -9.310 -24.056 1.00 31.64 102 LYS 1 C 1
ATOM 797 O O . LYS A 1 102 ? 8.460 -8.776 -25.113 1.00 32.34 102 LYS 1 O 1
ATOM 803 N N . LYS A 1 103 ? 7.486 -10.475 -23.998 1.00 32.54 103 LYS 1 N 1
ATOM 804 C CA . LYS A 1 103 ? 7.152 -11.239 -25.190 1.00 34.85 103 LYS 1 CA 1
ATOM 805 C C . LYS A 1 103 ? 6.232 -10.485 -26.148 1.00 34.26 103 LYS 1 C 1
ATOM 806 O O . LYS A 1 103 ? 6.398 -10.570 -27.362 1.00 35.67 103 LYS 1 O 1
ATOM 812 N N . TRP A 1 104 ? 5.265 -9.750 -25.611 1.00 33.87 104 TRP 1 N 1
ATOM 813 C CA . TRP A 1 104 ? 4.337 -9.003 -26.458 1.00 34.01 104 TRP 1 CA 1
ATOM 814 C C . TRP A 1 104 ? 4.798 -7.574 -26.723 1.00 33.95 104 TRP 1 C 1
ATOM 815 O O . TRP A 1 104 ? 4.051 -6.763 -27.272 1.00 33.56 104 TRP 1 O 1
ATOM 826 N N . ASN A 1 105 ? 6.028 -7.269 -26.326 1.00 34.24 105 ASN 1 N 1
ATOM 827 C CA . ASN A 1 105 ? 6.590 -5.941 -26.531 1.00 35.18 105 ASN 1 CA 1
ATOM 828 C C . ASN A 1 105 ? 5.784 -4.822 -25.877 1.00 33.81 105 ASN 1 C 1
ATOM 829 O O . ASN A 1 105 ? 5.627 -3.746 -26.455 1.00 32.73 105 ASN 1 O 1
ATOM 834 N N . ILE A 1 106 ? 5.265 -5.075 -24.680 1.00 31.69 106 ILE 1 N 1
ATOM 835 C CA . ILE A 1 106 ? 4.509 -4.059 -23.956 1.00 30.69 106 ILE 1 CA 1
ATOM 836 C C . ILE A 1 106 ? 5.485 -3.454 -22.955 1.00 31.34 106 ILE 1 C 1
ATOM 837 O O . ILE A 1 106 ? 5.718 -4.008 -21.880 1.00 31.74 106 ILE 1 O 1
ATOM 842 N N . ILE A 1 107 ? 6.055 -2.313 -23.327 1.00 29.12 107 ILE 1 N 1
ATOM 843 C CA . ILE A 1 107 ? 7.048 -1.630 -22.509 1.00 28.63 107 ILE 1 CA 1
ATOM 844 C C . ILE A 1 107 ? 6.542 -0.940 -21.245 1.00 28.17 107 ILE 1 C 1
ATOM 845 O O . ILE A 1 107 ? 7.194 -1.004 -20.202 1.00 27.99 107 ILE 1 O 1
ATOM 850 N N . HIS A 1 108 ? 5.390 -0.283 -21.330 1.00 26.78 108 HIS 1 N 1
ATOM 851 C CA . HIS A 1 108 ? 4.852 0.432 -20.177 1.00 28.46 108 HIS 1 CA 1
ATOM 852 C C . HIS A 1 108 ? 3.518 -0.110 -19.682 1.00 28.76 108 HIS 1 C 1
ATOM 853 O O . HIS A 1 108 ? 2.613 -0.377 -20.469 1.00 29.58 108 HIS 1 O 1
ATOM 860 N N . ILE A 1 109 ? 3.403 -0.261 -18.367 1.00 29.05 109 ILE 1 N 1
ATOM 861 C CA . ILE A 1 109 ? 2.178 -0.762 -17.761 1.00 29.40 109 ILE 1 CA 1
ATOM 862 C C . ILE A 1 109 ? 1.017 0.178 -18.083 1.00 30.42 109 ILE 1 C 1
ATOM 863 O O . ILE A 1 109 ? -0.108 -0.267 -18.306 1.00 29.06 109 ILE 1 O 1
ATOM 868 N N . GLU A 1 110 ? 1.293 1.480 -18.110 1.00 30.50 110 GLU 1 N 1
ATOM 869 C CA . GLU A 1 110 ? 0.261 2.467 -18.416 1.00 32.87 110 GLU 1 CA 1
ATOM 870 C C . GLU A 1 110 ? -0.318 2.247 -19.811 1.00 32.88 110 GLU 1 C 1
ATOM 871 O O . GLU A 1 110 ? -1.415 2.715 -20.113 1.00 33.35 110 GLU 1 O 1
ATOM 877 N N . GLU A 1 111 ? 0.427 1.541 -20.656 1.00 33.33 111 GLU 1 N 1
ATOM 878 C CA . GLU A 1 111 ? -0.013 1.250 -22.019 1.00 35.48 111 GLU 1 CA 1
ATOM 879 C C . GLU A 1 111 ? -1.196 0.289 -22.010 1.00 35.14 111 GLU 1 C 1
ATOM 880 O O . GLU A 1 111 ? -1.976 0.238 -22.961 1.00 34.81 111 GLU 1 O 1
ATOM 886 N N . ILE A 1 112 ? -1.316 -0.477 -20.932 1.00 33.91 112 ILE 1 N 1
ATOM 887 C CA . ILE A 1 112 ? -2.396 -1.445 -20.795 1.00 33.47 112 ILE 1 CA 1
ATOM 888 C C . ILE A 1 112 ? -3.675 -0.766 -20.323 1.00 33.05 112 ILE 1 C 1
ATOM 889 O O . ILE A 1 112 ? -4.579 -0.510 -21.116 1.00 33.54 112 ILE 1 O 1
ATOM 894 N N . GLU B 1 4 ? 22.369 31.191 -21.457 1.00 45.75 4 GLU 2 N 1
ATOM 895 C CA . GLU B 1 4 ? 23.760 31.620 -21.391 1.00 44.80 4 GLU 2 CA 1
ATOM 896 C C . GLU B 1 4 ? 24.709 30.599 -22.020 1.00 42.82 4 GLU 2 C 1
ATOM 897 O O . GLU B 1 4 ? 25.509 30.947 -22.888 1.00 42.88 4 GLU 2 O 1
ATOM 903 N N . PRO B 1 5 ? 24.638 29.327 -21.587 1.00 40.23 5 PRO 2 N 1
ATOM 904 C CA . PRO B 1 5 ? 25.522 28.302 -22.154 1.00 39.39 5 PRO 2 CA 1
ATOM 905 C C . PRO B 1 5 ? 25.292 28.124 -23.654 1.00 38.78 5 PRO 2 C 1
ATOM 906 O O . PRO B 1 5 ? 24.153 28.085 -24.109 1.00 38.55 5 PRO 2 O 1
ATOM 910 N N . ARG B 1 6 ? 26.374 28.007 -24.415 1.00 38.94 6 ARG 2 N 1
ATOM 911 C CA . ARG B 1 6 ? 26.268 27.834 -25.859 1.00 39.93 6 ARG 2 CA 1
ATOM 912 C C . ARG B 1 6 ? 26.260 26.359 -26.253 1.00 38.45 6 ARG 2 C 1
ATOM 913 O O . ARG B 1 6 ? 25.785 25.995 -27.330 1.00 38.34 6 ARG 2 O 1
ATOM 921 N N . ASN B 1 7 ? 26.787 25.512 -25.376 1.00 35.68 7 ASN 2 N 1
ATOM 922 C CA . ASN B 1 7 ? 26.833 24.078 -25.629 1.00 33.95 7 ASN 2 CA 1
ATOM 923 C C . ASN B 1 7 ? 26.733 23.298 -24.321 1.00 31.47 7 ASN 2 C 1
ATOM 924 O O . ASN B 1 7 ? 26.667 23.890 -23.241 1.00 28.57 7 ASN 2 O 1
ATOM 929 N N . LEU B 1 8 ? 26.718 21.972 -24.424 1.00 28.56 8 LEU 2 N 1
ATOM 930 C CA . LEU B 1 8 ? 26.613 21.115 -23.250 1.00 28.62 8 LEU 2 CA 1
ATOM 931 C C . LEU B 1 8 ? 27.806 21.309 -22.323 1.00 27.90 8 LEU 2 C 1
ATOM 932 O O . LEU B 1 8 ? 27.663 21.286 -21.100 1.00 26.27 8 LEU 2 O 1
ATOM 937 N N . SER B 1 9 ? 28.982 21.503 -22.909 1.00 26.56 9 SER 2 N 1
ATOM 938 C CA . SER B 1 9 ? 30.195 21.705 -22.128 1.00 26.45 9 SER 2 CA 1
ATOM 939 C C . SER B 1 9 ? 30.069 22.921 -21.214 1.00 25.33 9 SER 2 C 1
ATOM 940 O O . SER B 1 9 ? 30.413 22.855 -20.033 1.00 24.40 9 SER 2 O 1
ATOM 943 N N . GLU B 1 10 ? 29.579 24.031 -21.759 1.00 22.54 10 GLU 2 N 1
ATOM 944 C CA . GLU B 1 10 ? 29.420 25.242 -20.963 1.00 23.29 10 GLU 2 CA 1
ATOM 945 C C . GLU B 1 10 ? 28.293 25.072 -19.949 1.00 20.22 10 GLU 2 C 1
ATOM 946 O O . GLU B 1 10 ? 28.335 25.645 -18.863 1.00 18.98 10 GLU 2 O 1
ATOM 952 N N . TRP B 1 11 ? 27.286 24.283 -20.315 1.00 18.65 11 TRP 2 N 1
ATOM 953 C CA . TRP B 1 11 ? 26.145 24.020 -19.437 1.00 17.83 11 TRP 2 CA 1
ATOM 954 C C . TRP B 1 11 ? 26.654 23.273 -18.200 1.00 16.77 11 TRP 2 C 1
ATOM 955 O O . TRP B 1 11 ? 26.298 23.594 -17.065 1.00 17.34 11 TRP 2 O 1
ATOM 966 N N . ILE B 1 12 ? 27.502 22.279 -18.433 1.00 17.53 12 ILE 2 N 1
ATOM 967 C CA . ILE B 1 12 ? 28.075 21.491 -17.348 1.00 18.29 12 ILE 2 CA 1
ATOM 968 C C . ILE B 1 12 ? 28.956 22.358 -16.449 1.00 19.22 12 ILE 2 C 1
ATOM 969 O O . ILE B 1 12 ? 28.948 22.209 -15.229 1.00 18.13 12 ILE 2 O 1
ATOM 974 N N . LYS B 1 13 ? 29.716 23.264 -17.054 1.00 19.31 13 LYS 2 N 1
ATOM 975 C CA . LYS B 1 13 ? 30.584 24.149 -16.289 1.00 20.73 13 LYS 2 CA 1
ATOM 976 C C . LYS B 1 13 ? 29.747 25.044 -15.377 1.00 18.75 13 LYS 2 C 1
ATOM 977 O O . LYS B 1 13 ? 30.085 25.254 -14.211 1.00 17.89 13 LYS 2 O 1
ATOM 983 N N . GLU B 1 14 ? 28.653 25.567 -15.916 1.00 16.71 14 GLU 2 N 1
ATOM 984 C CA . GLU B 1 14 ? 27.768 26.439 -15.158 1.00 17.61 14 GLU 2 CA 1
ATOM 985 C C . GLU B 1 14 ? 27.073 25.653 -14.045 1.00 15.43 14 GLU 2 C 1
ATOM 986 O O . GLU B 1 14 ? 26.893 26.150 -12.936 1.00 14.19 14 GLU 2 O 1
ATOM 992 N N . LEU B 1 15 ? 26.683 24.421 -14.350 1.00 15.65 15 LEU 2 N 1
ATOM 993 C CA . LEU B 1 15 ? 26.021 23.579 -13.366 1.00 14.27 15 LEU 2 CA 1
ATOM 994 C C . LEU B 1 15 ? 26.971 23.276 -12.214 1.00 14.33 15 LEU 2 C 1
ATOM 995 O O . LEU B 1 15 ? 26.577 23.341 -11.052 1.00 13.98 15 LEU 2 O 1
ATOM 1000 N N . LYS B 1 16 ? 28.226 22.956 -12.531 1.00 15.12 16 LYS 2 N 1
ATOM 1001 C CA . LYS B 1 16 ? 29.195 22.651 -11.484 1.00 14.70 16 LYS 2 CA 1
ATOM 1002 C C . LYS B 1 16 ? 29.364 23.843 -10.552 1.00 15.98 16 LYS 2 C 1
ATOM 1003 O O . LYS B 1 16 ? 29.396 23.686 -9.332 1.00 14.25 16 LYS 2 O 1
ATOM 1009 N N . LYS B 1 17 ? 29.467 25.037 -11.129 1.00 16.77 17 LYS 2 N 1
ATOM 1010 C CA . LYS B 1 17 ? 29.623 26.245 -10.330 1.00 16.92 17 LYS 2 CA 1
ATOM 1011 C C . LYS B 1 17 ? 28.408 26.418 -9.427 1.00 14.85 17 LYS 2 C 1
ATOM 1012 O O . LYS B 1 17 ? 28.538 26.698 -8.237 1.00 13.76 17 LYS 2 O 1
ATOM 1018 N N . ALA B 1 18 ? 27.224 26.241 -10.003 1.00 15.06 18 ALA 2 N 1
ATOM 1019 C CA . ALA B 1 18 ? 25.976 26.390 -9.264 1.00 13.27 18 ALA 2 CA 1
ATOM 1020 C C . ALA B 1 18 ? 25.824 25.355 -8.155 1.00 12.84 18 ALA 2 C 1
ATOM 1021 O O . ALA B 1 18 ? 25.179 25.623 -7.140 1.00 13.56 18 ALA 2 O 1
ATOM 1023 N N . SER B 1 19 ? 26.423 24.182 -8.348 1.00 12.22 19 SER 2 N 1
ATOM 1024 C CA . SER B 1 19 ? 26.329 23.104 -7.370 1.00 13.22 19 SER 2 CA 1
ATOM 1025 C C . SER B 1 19 ? 27.043 23.389 -6.055 1.00 13.51 19 SER 2 C 1
ATOM 1026 O O . SER B 1 19 ? 26.931 22.614 -5.114 1.00 14.57 19 SER 2 O 1
ATOM 1029 N N . ARG B 1 20 ? 27.796 24.483 -5.986 1.00 14.47 20 ARG 2 N 1
ATOM 1030 C CA . ARG B 1 20 ? 28.459 24.830 -4.733 1.00 15.39 20 ARG 2 CA 1
ATOM 1031 C C . ARG B 1 20 ? 27.509 25.673 -3.888 1.00 16.27 20 ARG 2 C 1
ATOM 1032 O O . ARG B 1 20 ? 27.735 25.865 -2.691 1.00 17.93 20 ARG 2 O 1
ATOM 1040 N N . GLU B 1 21 ? 26.445 26.171 -4.517 1.00 15.57 21 GLU 2 N 1
ATOM 1041 C CA . GLU B 1 21 ? 25.464 27.015 -3.836 1.00 18.29 21 GLU 2 CA 1
ATOM 1042 C C . GLU B 1 21 ? 24.084 26.367 -3.723 1.00 16.61 21 GLU 2 C 1
ATOM 1043 O O . GLU B 1 21 ? 23.232 26.832 -2.966 1.00 19.40 21 GLU 2 O 1
ATOM 1049 N N . ALA B 1 22 ? 23.857 25.306 -4.487 1.00 14.88 22 ALA 2 N 1
ATOM 1050 C CA . ALA B 1 22 ? 22.569 24.622 -4.469 1.00 14.35 22 ALA 2 CA 1
ATOM 1051 C C . ALA B 1 22 ? 22.739 23.127 -4.708 1.00 13.40 22 ALA 2 C 1
ATOM 1052 O O . ALA B 1 22 ? 23.680 22.704 -5.375 1.00 14.60 22 ALA 2 O 1
ATOM 1054 N N . VAL B 1 23 ? 21.821 22.336 -4.163 1.00 12.59 23 VAL 2 N 1
ATOM 1055 C CA . VAL B 1 23 ? 21.863 20.891 -4.326 1.00 13.24 23 VAL 2 CA 1
ATOM 1056 C C . VAL B 1 23 ? 21.106 20.499 -5.587 1.00 12.41 23 VAL 2 C 1
ATOM 1057 O O . VAL B 1 23 ? 20.070 21.078 -5.913 1.00 13.74 23 VAL 2 O 1
ATOM 1061 N N . ILE B 1 24 ? 21.637 19.515 -6.297 1.00 10.32 24 ILE 2 N 1
ATOM 1062 C CA . ILE B 1 24 ? 21.016 19.027 -7.518 1.00 10.04 24 ILE 2 CA 1
ATOM 1063 C C . ILE B 1 24 ? 20.229 17.766 -7.191 1.00 10.56 24 ILE 2 C 1
ATOM 1064 O O . ILE B 1 24 ? 20.724 16.886 -6.481 1.00 10.74 24 ILE 2 O 1
ATOM 1069 N N . LEU B 1 25 ? 19.008 17.682 -7.709 1.00 10.83 25 LEU 2 N 1
ATOM 1070 C CA . LEU B 1 25 ? 18.170 16.508 -7.487 1.00 11.40 25 LEU 2 CA 1
ATOM 1071 C C . LEU B 1 25 ? 17.956 15.770 -8.802 1.00 10.41 25 LEU 2 C 1
ATOM 1072 O O . LEU B 1 25 ? 17.569 16.371 -9.808 1.00 11.42 25 LEU 2 O 1
ATOM 1077 N N . VAL B 1 26 ? 18.229 14.470 -8.792 1.00 9.82 26 VAL 2 N 1
ATOM 1078 C CA . VAL B 1 26 ? 18.037 13.638 -9.972 1.00 9.60 26 VAL 2 CA 1
ATOM 1079 C C . VAL B 1 26 ? 17.241 12.422 -9.541 1.00 10.33 26 VAL 2 C 1
ATOM 1080 O O . VAL B 1 26 ? 17.032 12.193 -8.352 1.00 11.00 26 VAL 2 O 1
ATOM 1084 N N . GLU B 1 27 ? 16.804 11.636 -10.511 1.00 12.16 27 GLU 2 N 1
ATOM 1085 C CA . GLU B 1 27 ? 16.005 10.464 -10.213 1.00 14.70 27 GLU 2 CA 1
ATOM 1086 C C . GLU B 1 27 ? 16.820 9.250 -9.799 1.00 14.63 27 GLU 2 C 1
ATOM 1087 O O . GLU B 1 27 ? 16.551 8.642 -8.767 1.00 15.01 27 GLU 2 O 1
ATOM 1093 N N . GLY B 1 28 ? 17.820 8.900 -10.601 1.00 15.39 28 GLY 2 N 1
ATOM 1094 C CA . GLY B 1 28 ? 18.591 7.706 -10.303 1.00 15.65 28 GLY 2 CA 1
ATOM 1095 C C . GLY B 1 28 ? 20.061 7.787 -9.961 1.00 14.93 28 GLY 2 C 1
ATOM 1096 O O . GLY B 1 28 ? 20.734 8.796 -10.176 1.00 12.70 28 GLY 2 O 1
ATOM 1097 N N . LYS B 1 29 ? 20.558 6.678 -9.425 1.00 15.15 29 LYS 2 N 1
ATOM 1098 C CA . LYS B 1 29 ? 21.952 6.571 -9.028 1.00 17.67 29 LYS 2 CA 1
ATOM 1099 C C . LYS B 1 29 ? 22.866 6.735 -10.239 1.00 17.21 29 LYS 2 C 1
ATOM 1100 O O . LYS B 1 29 ? 23.968 7.258 -10.119 1.00 15.60 29 LYS 2 O 1
ATOM 1106 N N . ASN B 1 30 ? 22.409 6.289 -11.407 1.00 17.75 30 ASN 2 N 1
ATOM 1107 C CA . ASN B 1 30 ? 23.210 6.418 -12.620 1.00 18.77 30 ASN 2 CA 1
ATOM 1108 C C . ASN B 1 30 ? 23.278 7.866 -13.089 1.00 18.39 30 ASN 2 C 1
ATOM 1109 O O . ASN B 1 30 ? 24.248 8.271 -13.728 1.00 17.09 30 ASN 2 O 1
ATOM 1114 N N . ASP B 1 31 ? 22.249 8.649 -12.777 1.00 16.79 31 ASP 2 N 1
ATOM 1115 C CA . ASP B 1 31 ? 22.260 10.059 -13.149 1.00 16.34 31 ASP 2 CA 1
ATOM 1116 C C . ASP B 1 31 ? 23.301 10.729 -12.260 1.00 15.23 31 ASP 2 C 1
ATOM 1117 O O . ASP B 1 31 ? 24.063 11.581 -12.706 1.00 13.38 31 ASP 2 O 1
ATOM 1122 N N . LYS B 1 32 ? 23.326 10.327 -10.995 1.00 14.67 32 LYS 2 N 1
ATOM 1123 C CA . LYS B 1 32 ? 24.279 10.882 -10.046 1.00 15.86 32 LYS 2 CA 1
ATOM 1124 C C . LYS B 1 32 ? 25.701 10.507 -10.468 1.00 16.22 32 LYS 2 C 1
ATOM 1125 O O . LYS B 1 32 ? 26.618 11.324 -10.386 1.00 13.06 32 LYS 2 O 1
ATOM 1131 N N . LYS B 1 33 ? 25.879 9.275 -10.935 1.00 16.43 33 LYS 2 N 1
ATOM 1132 C CA . LYS B 1 33 ? 27.196 8.822 -11.373 1.00 17.60 33 LYS 2 CA 1
ATOM 1133 C C . LYS B 1 33 ? 27.668 9.593 -12.601 1.00 16.21 33 LYS 2 C 1
ATOM 1134 O O . LYS B 1 33 ? 28.842 9.949 -12.708 1.00 16.05 33 LYS 2 O 1
ATOM 1140 N N . ALA B 1 34 ? 26.749 9.853 -13.523 1.00 15.46 34 ALA 2 N 1
ATOM 1141 C CA . ALA B 1 34 ? 27.075 10.590 -14.737 1.00 16.07 34 ALA 2 CA 1
ATOM 1142 C C . ALA B 1 34 ? 27.581 11.990 -14.388 1.00 16.10 34 ALA 2 C 1
ATOM 1143 O O . ALA B 1 34 ? 28.538 12.487 -14.988 1.00 15.29 34 ALA 2 O 1
ATOM 1145 N N . LEU B 1 35 ? 26.933 12.629 -13.417 1.00 13.92 35 LEU 2 N 1
ATOM 1146 C CA . LEU B 1 35 ? 27.338 13.966 -12.994 1.00 13.55 35 LEU 2 CA 1
ATOM 1147 C C . LEU B 1 35 ? 28.680 13.936 -12.273 1.00 14.28 35 LEU 2 C 1
ATOM 1148 O O . LEU B 1 35 ? 29.486 14.861 -12.396 1.00 15.92 35 LEU 2 O 1
ATOM 1153 N N . SER B 1 36 ? 28.915 12.867 -11.520 1.00 14.29 36 SER 2 N 1
ATOM 1154 C CA . SER B 1 36 ? 30.151 12.714 -10.769 1.00 17.80 36 SER 2 CA 1
ATOM 1155 C C . SER B 1 36 ? 31.368 12.719 -11.695 1.00 18.38 36 SER 2 C 1
ATOM 1156 O O . SER B 1 36 ? 32.438 13.195 -11.323 1.00 20.55 36 SER 2 O 1
ATOM 1159 N N . LYS B 1 37 ? 31.199 12.193 -12.903 1.00 20.24 37 LYS 2 N 1
ATOM 1160 C CA . LYS B 1 37 ? 32.294 12.149 -13.868 1.00 21.94 37 LYS 2 CA 1
ATOM 1161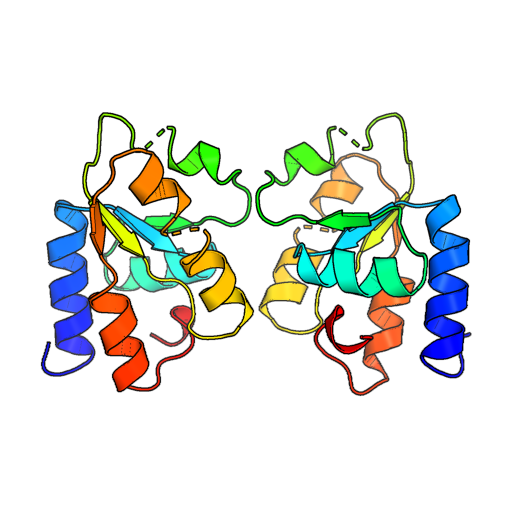 C C . LYS B 1 37 ? 32.775 13.543 -14.254 1.00 21.47 37 LYS 2 C 1
ATOM 1162 O O . LYS B 1 37 ? 33.918 13.717 -14.675 1.00 20.45 37 LYS 2 O 1
ATOM 1168 N N . PHE B 1 38 ? 31.897 14.532 -14.109 1.00 18.73 38 PHE 2 N 1
ATOM 1169 C CA . PHE B 1 38 ? 32.229 15.914 -14.432 1.00 18.04 38 PHE 2 CA 1
ATOM 1170 C C . PHE B 1 38 ? 32.541 16.692 -13.157 1.00 15.82 38 PHE 2 C 1
ATOM 1171 O O . PHE B 1 38 ? 32.529 17.918 -13.147 1.00 15.69 38 PHE 2 O 1
ATOM 1179 N N . SER B 1 39 ? 32.830 15.958 -12.089 1.00 16.53 39 SER 2 N 1
ATOM 1180 C CA . SER B 1 39 ? 33.156 16.545 -10.795 1.00 18.33 39 SER 2 CA 1
ATOM 1181 C C . SER B 1 39 ? 31.997 17.301 -10.151 1.00 17.12 39 SER 2 C 1
ATOM 1182 O O . SER B 1 39 ? 32.204 18.231 -9.373 1.00 17.30 39 SER 2 O 1
ATOM 1185 N N . ILE B 1 40 ? 30.776 16.909 -10.491 1.00 15.86 40 ILE 2 N 1
ATOM 1186 C CA . ILE B 1 40 ? 29.595 17.520 -9.894 1.00 14.20 40 ILE 2 CA 1
ATOM 1187 C C . ILE B 1 40 ? 29.134 16.479 -8.880 1.00 14.28 40 ILE 2 C 1
ATOM 1188 O O . ILE B 1 40 ? 28.560 15.449 -9.241 1.00 14.47 40 ILE 2 O 1
ATOM 1193 N N . LYS B 1 41 ? 29.403 16.759 -7.608 1.00 13.60 41 LYS 2 N 1
ATOM 1194 C CA . LYS B 1 41 ? 29.104 15.839 -6.517 1.00 14.29 41 LYS 2 CA 1
ATOM 1195 C C . LYS B 1 41 ? 27.923 16.152 -5.596 1.00 12.72 41 LYS 2 C 1
ATOM 1196 O O . LYS B 1 41 ? 27.386 15.246 -4.962 1.00 13.08 41 LYS 2 O 1
ATOM 1202 N N . ASN B 1 42 ? 27.527 17.418 -5.512 1.00 11.83 42 ASN 2 N 1
ATOM 1203 C CA . ASN B 1 42 ? 26.429 17.813 -4.633 1.00 10.76 42 ASN 2 CA 1
ATOM 1204 C C . ASN B 1 42 ? 25.109 17.432 -5.290 1.00 11.64 42 ASN 2 C 1
ATOM 1205 O O . ASN B 1 42 ? 24.337 18.286 -5.724 1.00 10.27 42 ASN 2 O 1
ATOM 1210 N N . VAL B 1 43 ? 24.856 16.126 -5.328 1.00 12.17 43 VAL 2 N 1
ATOM 1211 C CA . VAL B 1 43 ? 23.672 15.576 -5.975 1.00 11.02 43 VAL 2 CA 1
ATOM 1212 C C . VAL B 1 43 ? 22.962 14.552 -5.100 1.00 10.50 43 VAL 2 C 1
ATOM 1213 O O . VAL B 1 43 ? 23.603 13.762 -4.411 1.00 10.61 43 VAL 2 O 1
ATOM 1217 N N . ILE B 1 44 ? 21.636 14.580 -5.124 1.00 9.55 44 ILE 2 N 1
ATOM 1218 C CA . ILE B 1 44 ? 20.840 13.617 -4.373 1.00 10.81 44 ILE 2 CA 1
ATOM 1219 C C . ILE B 1 44 ? 19.978 12.865 -5.373 1.00 11.27 44 ILE 2 C 1
ATOM 1220 O O . ILE B 1 44 ? 19.314 13.482 -6.209 1.00 12.77 44 ILE 2 O 1
ATOM 1225 N N . ASP B 1 45 ? 20.006 11.540 -5.302 1.00 11.42 45 ASP 2 N 1
ATOM 1226 C CA . ASP B 1 45 ? 19.178 10.729 -6.192 1.00 12.79 45 ASP 2 CA 1
ATOM 1227 C C . ASP B 1 45 ? 17.918 10.340 -5.423 1.00 12.91 45 ASP 2 C 1
ATOM 1228 O O . ASP B 1 45 ? 17.991 9.868 -4.287 1.00 13.57 45 ASP 2 O 1
ATOM 1233 N N . LEU B 1 46 ? 16.764 10.558 -6.047 1.00 11.13 46 LEU 2 N 1
ATOM 1234 C CA . LEU B 1 46 ? 15.468 10.303 -5.426 1.00 11.96 46 LEU 2 CA 1
ATOM 1235 C C . LEU B 1 46 ? 15.032 8.843 -5.268 1.00 11.44 46 LEU 2 C 1
ATOM 1236 O O . LEU B 1 46 ? 14.414 8.487 -4.266 1.00 12.31 46 LEU 2 O 1
ATOM 1241 N N . SER B 1 47 ? 15.333 7.997 -6.246 1.00 13.68 47 SER 2 N 1
ATOM 1242 C CA . SER B 1 47 ? 14.916 6.601 -6.147 1.00 13.97 47 SER 2 CA 1
ATOM 1243 C C . SER B 1 47 ? 15.422 5.974 -4.855 1.00 13.57 47 SER 2 C 1
ATOM 1244 O O . SER B 1 47 ? 16.596 6.102 -4.508 1.00 13.92 47 SER 2 O 1
ATOM 1247 N N . GLY B 1 48 ? 14.526 5.303 -4.139 1.00 14.02 48 GLY 2 N 1
ATOM 1248 C CA . GLY B 1 48 ? 14.910 4.679 -2.888 1.00 13.02 48 GLY 2 CA 1
ATOM 1249 C C . GLY B 1 48 ? 14.712 5.604 -1.700 1.00 12.58 48 GLY 2 C 1
ATOM 1250 O O . GLY B 1 48 ? 15.056 5.256 -0.570 1.00 12.45 48 GLY 2 O 1
ATOM 1251 N N . LYS B 1 49 ? 14.167 6.792 -1.951 1.00 11.66 49 LYS 2 N 1
ATOM 1252 C CA . LYS B 1 49 ? 13.912 7.752 -0.881 1.00 12.30 49 LYS 2 CA 1
ATOM 1253 C C . LYS B 1 49 ? 12.466 8.245 -0.898 1.00 12.24 49 LYS 2 C 1
ATOM 1254 O O . LYS B 1 49 ? 11.821 8.270 -1.946 1.00 11.74 49 LYS 2 O 1
ATOM 1260 N N . ARG B 1 50 ? 11.948 8.614 0.271 1.00 12.64 50 ARG 2 N 1
ATOM 1261 C CA . ARG B 1 50 ? 10.602 9.178 0.351 1.00 12.13 50 ARG 2 CA 1
ATOM 1262 C C . ARG B 1 50 ? 10.832 10.625 -0.071 1.00 13.44 50 ARG 2 C 1
ATOM 1263 O O . ARG B 1 50 ? 11.932 11.148 0.111 1.00 11.76 50 ARG 2 O 1
ATOM 1271 N N . TYR B 1 51 ? 9.822 11.276 -0.637 1.00 13.06 51 TYR 2 N 1
ATOM 1272 C CA . TYR B 1 51 ? 10.006 12.658 -1.052 1.00 14.66 51 TYR 2 CA 1
ATOM 1273 C C . TYR B 1 51 ? 10.394 13.480 0.174 1.00 15.40 51 TYR 2 C 1
ATOM 1274 O O . TYR B 1 51 ? 11.242 14.369 0.093 1.00 14.81 51 TYR 2 O 1
ATOM 1283 N N . ALA B 1 52 ? 9.786 13.162 1.315 1.00 15.02 52 ALA 2 N 1
ATOM 1284 C CA . ALA B 1 52 ? 10.072 13.868 2.561 1.00 16.71 52 ALA 2 CA 1
ATOM 1285 C C . ALA B 1 52 ? 11.512 13.666 3.030 1.00 14.93 52 ALA 2 C 1
ATOM 1286 O O . ALA B 1 52 ? 12.041 14.488 3.780 1.00 14.95 52 ALA 2 O 1
ATOM 1288 N N . ASP B 1 53 ? 12.146 12.572 2.607 1.00 15.69 53 ASP 2 N 1
ATOM 1289 C CA . ASP B 1 53 ? 13.533 12.320 2.999 1.00 15.11 53 ASP 2 CA 1
ATOM 1290 C C . ASP B 1 53 ? 14.434 13.410 2.421 1.00 14.57 53 ASP 2 C 1
ATOM 1291 O O . ASP B 1 53 ? 15.401 13.829 3.057 1.00 15.49 53 ASP 2 O 1
ATOM 1296 N N . VAL B 1 54 ? 14.123 13.861 1.209 1.00 13.66 54 VAL 2 N 1
ATOM 1297 C CA . VAL B 1 54 ? 14.909 14.908 0.564 1.00 14.18 54 VAL 2 CA 1
ATOM 1298 C C . VAL B 1 54 ? 14.759 16.206 1.353 1.00 13.83 54 VAL 2 C 1
ATOM 1299 O O . VAL B 1 54 ? 15.731 16.922 1.590 1.00 13.10 54 VAL 2 O 1
ATOM 1303 N N . VAL B 1 55 ? 13.530 16.500 1.761 1.00 13.31 55 VAL 2 N 1
ATOM 1304 C CA . VAL B 1 55 ? 13.262 17.699 2.542 1.00 13.39 55 VAL 2 CA 1
ATOM 1305 C C . VAL B 1 55 ? 14.071 17.671 3.840 1.00 14.44 55 VAL 2 C 1
ATOM 1306 O O . VAL B 1 55 ? 14.746 18.643 4.192 1.00 13.74 55 VAL 2 O 1
ATOM 1310 N N . ASP B 1 56 ? 14.000 16.550 4.549 1.00 15.52 56 ASP 2 N 1
ATOM 1311 C CA . ASP B 1 56 ? 14.716 16.415 5.811 1.00 17.68 56 ASP 2 CA 1
ATOM 1312 C C . ASP B 1 56 ? 16.230 16.525 5.657 1.00 18.00 56 ASP 2 C 1
ATOM 1313 O O . ASP B 1 56 ? 16.913 17.056 6.538 1.00 18.38 56 ASP 2 O 1
ATOM 1326 N N . LEU B 1 58 ? 17.817 18.315 3.397 1.00 15.13 58 LEU 2 N 1
ATOM 1327 C CA . LEU B 1 58 ? 18.176 19.685 3.047 1.00 16.46 58 LEU 2 CA 1
ATOM 1328 C C . LEU B 1 58 ? 17.865 20.744 4.097 1.00 15.64 58 LEU 2 C 1
ATOM 1329 O O . LEU B 1 58 ? 18.503 21.798 4.126 1.00 17.03 58 LEU 2 O 1
ATOM 1334 N N . GLU B 1 59 ? 16.888 20.466 4.952 1.00 15.73 59 GLU 2 N 1
ATOM 1335 C CA . GLU B 1 59 ? 16.471 21.412 5.979 1.00 17.77 59 GLU 2 CA 1
ATOM 1336 C C . GLU B 1 59 ? 17.627 22.012 6.767 1.00 19.06 59 GLU 2 C 1
ATOM 1337 O O . GLU B 1 59 ? 18.440 21.290 7.346 1.00 18.95 59 GLU 2 O 1
ATOM 1343 N N . GLY B 1 60 ? 17.686 23.339 6.784 1.00 20.94 60 GLY 2 N 1
ATOM 1344 C CA . GLY B 1 60 ? 18.728 24.034 7.520 1.00 24.25 60 GLY 2 CA 1
ATOM 1345 C C . GLY B 1 60 ? 20.127 23.938 6.943 1.00 24.87 60 GLY 2 C 1
ATOM 1346 O O . GLY B 1 60 ? 21.081 24.440 7.541 1.00 26.45 60 GLY 2 O 1
ATOM 1347 N N . LYS B 1 61 ? 20.264 23.300 5.787 1.00 23.79 61 LYS 2 N 1
ATOM 1348 C CA . LYS B 1 61 ? 21.574 23.154 5.163 1.00 22.67 61 LYS 2 CA 1
ATOM 1349 C C . LYS B 1 61 ? 21.647 23.838 3.806 1.00 21.58 61 LYS 2 C 1
ATOM 1350 O O . LYS B 1 61 ? 22.636 24.496 3.483 1.00 20.33 61 LYS 2 O 1
ATOM 1356 N N . TRP B 1 62 ? 20.601 23.668 3.006 1.00 19.39 62 TRP 2 N 1
ATOM 1357 C CA . TRP B 1 62 ? 20.553 24.280 1.691 1.00 18.42 62 TRP 2 CA 1
ATOM 1358 C C . TRP B 1 62 ? 19.230 25.004 1.504 1.00 20.63 62 TRP 2 C 1
ATOM 1359 O O . TRP B 1 62 ? 18.185 24.523 1.939 1.00 22.27 62 TRP 2 O 1
ATOM 1370 N N . GLU B 1 63 ? 19.277 26.170 0.871 1.00 18.91 63 GLU 2 N 1
ATOM 1371 C CA . GLU B 1 63 ? 18.066 26.944 0.640 1.00 21.72 63 GLU 2 CA 1
ATOM 1372 C C . GLU B 1 63 ? 17.580 26.797 -0.793 1.00 19.08 63 GLU 2 C 1
ATOM 1373 O O . GLU B 1 63 ? 16.410 27.029 -1.083 1.00 19.50 63 GLU 2 O 1
ATOM 1379 N N . LYS B 1 64 ? 18.483 26.408 -1.684 1.00 18.36 64 LYS 2 N 1
ATOM 1380 C CA . LYS B 1 64 ? 18.152 26.278 -3.094 1.00 18.63 64 LYS 2 CA 1
ATOM 1381 C C . LYS B 1 64 ? 18.381 24.871 -3.631 1.00 17.73 64 LYS 2 C 1
ATOM 1382 O O . LYS B 1 64 ? 19.340 24.193 -3.255 1.00 15.91 64 LYS 2 O 1
ATOM 1388 N N . VAL B 1 65 ? 17.486 24.444 -4.514 1.00 14.77 65 VAL 2 N 1
ATOM 1389 C CA . VAL B 1 65 ? 17.572 23.127 -5.118 1.00 15.69 65 VAL 2 CA 1
ATOM 1390 C C . VAL B 1 65 ? 17.443 23.207 -6.635 1.00 15.65 65 VAL 2 C 1
ATOM 1391 O O . VAL B 1 65 ? 16.533 23.846 -7.162 1.00 16.16 65 VAL 2 O 1
ATOM 1395 N N . ILE B 1 66 ? 18.366 22.557 -7.333 1.00 12.34 66 ILE 2 N 1
ATOM 1396 C CA . ILE B 1 66 ? 18.336 22.520 -8.785 1.00 11.63 66 ILE 2 CA 1
ATOM 1397 C C . ILE B 1 66 ? 17.665 21.207 -9.198 1.00 12.06 66 ILE 2 C 1
ATOM 1398 O O . ILE B 1 66 ? 18.166 20.127 -8.887 1.00 11.00 66 ILE 2 O 1
ATOM 1403 N N . LEU B 1 67 ? 16.526 21.296 -9.877 1.00 12.21 67 LEU 2 N 1
ATOM 1404 C CA . LEU B 1 67 ? 15.820 20.093 -10.315 1.00 12.74 67 LEU 2 CA 1
ATOM 1405 C C . LEU B 1 67 ? 16.366 19.634 -11.659 1.00 13.66 67 LEU 2 C 1
ATOM 1406 O O . LEU B 1 67 ? 16.391 20.403 -12.621 1.00 14.90 67 LEU 2 O 1
ATOM 1411 N N . LEU B 1 68 ? 16.824 18.389 -11.718 1.00 13.32 68 LEU 2 N 1
ATOM 1412 C CA . LEU B 1 68 ? 17.370 17.843 -12.957 1.00 14.13 68 LEU 2 CA 1
ATOM 1413 C C . LEU B 1 68 ? 16.812 16.476 -13.296 1.00 14.94 68 LEU 2 C 1
ATOM 1414 O O . LEU B 1 68 ? 17.560 15.513 -13.423 1.00 16.63 68 LEU 2 O 1
ATOM 1419 N N . PHE B 1 69 ? 15.498 16.389 -13.442 1.00 15.58 69 PHE 2 N 1
ATOM 1420 C CA . PHE B 1 69 ? 14.873 15.125 -13.796 1.00 16.32 69 PHE 2 CA 1
ATOM 1421 C C . PHE B 1 69 ? 14.814 15.022 -15.313 1.00 16.73 69 PHE 2 C 1
ATOM 1422 O O . PHE B 1 69 ? 14.867 16.036 -16.013 1.00 15.61 69 PHE 2 O 1
ATOM 1430 N N . ASP B 1 70 ? 14.726 13.798 -15.823 1.00 16.01 70 ASP 2 N 1
ATOM 1431 C CA . ASP B 1 70 ? 14.681 13.591 -17.263 1.00 17.10 70 ASP 2 CA 1
ATOM 1432 C C . ASP B 1 70 ? 13.534 14.355 -17.906 1.00 16.91 70 ASP 2 C 1
ATOM 1433 O O . ASP B 1 70 ? 12.568 14.719 -17.241 1.00 17.19 70 ASP 2 O 1
ATOM 1438 N N . LEU B 1 71 ? 13.658 14.597 -19.206 1.00 16.95 71 LEU 2 N 1
ATOM 1439 C CA . LEU B 1 71 ? 12.659 15.350 -19.945 1.00 18.83 71 LEU 2 CA 1
ATOM 1440 C C . LEU B 1 71 ? 11.548 14.505 -20.552 1.00 21.30 71 LEU 2 C 1
ATOM 1441 O O . LEU B 1 71 ? 10.843 1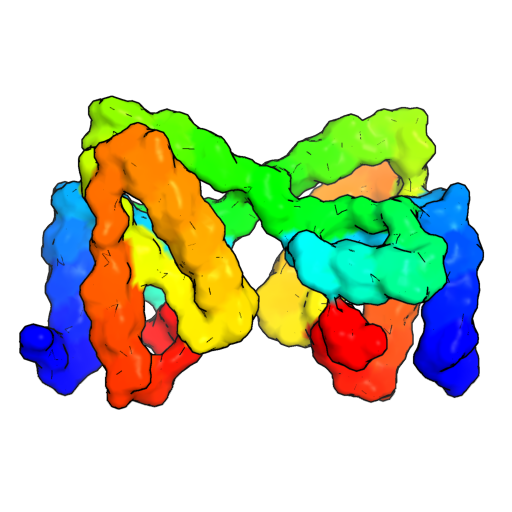4.962 -21.444 1.00 25.04 71 LEU 2 O 1
ATOM 1446 N N . ASP B 1 72 ? 11.390 13.279 -20.070 1.00 22.27 72 ASP 2 N 1
ATOM 1447 C CA . ASP B 1 72 ? 10.332 12.414 -20.574 1.00 25.21 72 ASP 2 CA 1
ATOM 1448 C C . ASP B 1 72 ? 9.129 12.538 -19.638 1.00 25.36 72 ASP 2 C 1
ATOM 1449 O O . ASP B 1 72 ? 9.183 13.267 -18.647 1.00 23.27 72 ASP 2 O 1
ATOM 1454 N N . THR B 1 73 ? 8.040 11.845 -19.954 1.00 25.41 73 THR 2 N 1
ATOM 1455 C CA . THR B 1 73 ? 6.837 11.918 -19.130 1.00 25.22 73 THR 2 CA 1
ATOM 1456 C C . THR B 1 73 ? 7.100 11.574 -17.670 1.00 22.27 73 THR 2 C 1
ATOM 1457 O O . THR B 1 73 ? 6.630 12.265 -16.766 1.00 22.27 73 THR 2 O 1
ATOM 1461 N N . HIS B 1 74 ? 7.844 10.498 -17.448 1.00 21.00 74 HIS 2 N 1
ATOM 1462 C CA . HIS B 1 74 ? 8.172 10.048 -16.103 1.00 21.75 74 HIS 2 CA 1
ATOM 1463 C C . HIS B 1 74 ? 8.927 11.134 -15.334 1.00 20.45 74 HIS 2 C 1
ATOM 1464 O O . HIS B 1 74 ? 8.628 11.407 -14.172 1.00 19.02 74 HIS 2 O 1
ATOM 1471 N N . GLY B 1 75 ? 9.898 11.756 -15.994 1.00 18.83 75 GLY 2 N 1
ATOM 1472 C CA . GLY B 1 75 ? 10.674 12.800 -15.350 1.00 17.42 75 GLY 2 CA 1
ATOM 1473 C C . GLY B 1 75 ? 9.886 14.072 -15.084 1.00 15.78 75 GLY 2 C 1
ATOM 1474 O O . GLY B 1 75 ? 10.093 14.735 -14.067 1.00 15.44 75 GLY 2 O 1
ATOM 1475 N N . GLU B 1 76 ? 8.985 14.422 -15.995 1.00 15.66 76 GLU 2 N 1
ATOM 1476 C CA . GLU B 1 76 ? 8.178 15.625 -15.843 1.00 15.79 76 GLU 2 CA 1
ATOM 1477 C C . GLU B 1 76 ? 7.220 15.510 -14.657 1.00 14.24 76 GLU 2 C 1
ATOM 1478 O O . GLU B 1 76 ? 6.980 16.489 -13.952 1.00 14.28 76 GLU 2 O 1
ATOM 1484 N N . ARG B 1 77 ? 6.665 14.320 -14.438 1.00 14.45 77 ARG 2 N 1
ATOM 1485 C CA . ARG B 1 77 ? 5.759 14.113 -13.312 1.00 13.86 77 ARG 2 CA 1
ATOM 1486 C C . ARG B 1 77 ? 6.523 14.271 -12.000 1.00 12.72 77 ARG 2 C 1
ATOM 1487 O O . ARG B 1 77 ? 6.048 14.918 -11.064 1.00 11.76 77 ARG 2 O 1
ATOM 1495 N N . ILE B 1 78 ? 7.711 13.681 -11.932 1.00 12.25 78 ILE 2 N 1
ATOM 1496 C CA . ILE B 1 78 ? 8.522 13.782 -10.725 1.00 13.31 78 ILE 2 CA 1
ATOM 1497 C C . ILE B 1 78 ? 8.967 15.230 -10.525 1.00 13.24 78 ILE 2 C 1
ATOM 1498 O O . ILE B 1 78 ? 8.969 15.742 -9.406 1.00 11.66 78 ILE 2 O 1
ATOM 1503 N N . ASN B 1 79 ? 9.339 15.889 -11.618 1.00 12.23 79 ASN 2 N 1
ATOM 1504 C CA . ASN B 1 79 ? 9.769 17.276 -11.539 1.00 13.53 79 ASN 2 CA 1
ATOM 1505 C C . ASN B 1 79 ? 8.673 18.130 -10.910 1.00 13.94 79 ASN 2 C 1
ATOM 1506 O O . ASN B 1 79 ? 8.930 18.907 -9.996 1.00 13.63 79 ASN 2 O 1
ATOM 1511 N N . GLN B 1 80 ? 7.449 17.980 -11.407 1.00 14.18 80 GLN 2 N 1
ATOM 1512 C CA . GLN B 1 80 ? 6.324 18.757 -10.896 1.00 15.35 80 GLN 2 CA 1
ATOM 1513 C C . GLN B 1 80 ? 6.034 18.459 -9.436 1.00 15.41 80 GLN 2 C 1
ATOM 1514 O O . GLN B 1 80 ? 5.777 19.370 -8.646 1.00 14.52 80 GLN 2 O 1
ATOM 1520 N N . LYS B 1 81 ? 6.072 17.179 -9.083 1.00 14.22 81 LYS 2 N 1
ATOM 1521 C CA . LYS B 1 81 ? 5.819 16.751 -7.713 1.00 15.29 81 LYS 2 CA 1
ATOM 1522 C C . LYS B 1 81 ? 6.839 17.360 -6.753 1.00 14.48 81 LYS 2 C 1
ATOM 1523 O O . LYS B 1 81 ? 6.480 17.918 -5.715 1.00 13.76 81 LYS 2 O 1
ATOM 1537 N N . LYS B 1 83 ? 8.818 19.922 -7.354 1.00 13.19 83 LYS 2 N 1
ATOM 1538 C CA . LYS B 1 83 ? 8.773 21.380 -7.410 1.00 12.95 83 LYS 2 CA 1
ATOM 1539 C C . LYS B 1 83 ? 7.738 21.874 -6.395 1.00 15.20 83 LYS 2 C 1
ATOM 1540 O O . LYS B 1 83 ? 8.007 22.771 -5.596 1.00 14.12 83 LYS 2 O 1
ATOM 1546 N N . GLU B 1 84 ? 6.556 21.271 -6.426 1.00 11.96 84 GLU 2 N 1
ATOM 1547 C CA . GLU B 1 84 ? 5.484 21.644 -5.511 1.00 14.69 84 GLU 2 CA 1
ATOM 1548 C C . GLU B 1 84 ? 5.868 21.370 -4.056 1.00 13.45 84 GLU 2 C 1
ATOM 1549 O O . GLU B 1 84 ? 5.669 22.216 -3.186 1.00 12.51 84 GLU 2 O 1
ATOM 1555 N N . LEU B 1 85 ? 6.427 20.193 -3.792 1.00 10.90 85 LEU 2 N 1
ATOM 1556 C CA . LEU B 1 85 ? 6.821 19.840 -2.436 1.00 10.57 85 LEU 2 CA 1
ATOM 1557 C C . LEU B 1 85 ? 7.892 20.767 -1.876 1.00 11.27 85 LEU 2 C 1
ATOM 1558 O O . LEU B 1 85 ? 7.736 21.322 -0.788 1.00 10.88 85 LEU 2 O 1
ATOM 1563 N N . LEU B 1 86 ? 8.982 20.933 -2.614 1.00 11.34 86 LEU 2 N 1
ATOM 1564 C CA . LEU B 1 86 ? 10.063 21.782 -2.140 1.00 12.11 86 LEU 2 CA 1
ATOM 1565 C C . LEU B 1 86 ? 9.619 23.222 -1.934 1.00 11.97 86 LEU 2 C 1
ATOM 1566 O O . LEU B 1 86 ? 9.957 23.838 -0.924 1.00 11.67 86 LEU 2 O 1
ATOM 1571 N N . SER B 1 87 ? 8.848 23.765 -2.868 1.00 13.19 87 SER 2 N 1
ATOM 1572 C CA . SER B 1 87 ? 8.396 25.139 -2.702 1.00 14.92 87 SER 2 CA 1
ATOM 1573 C C . SER B 1 87 ? 7.478 25.244 -1.475 1.00 14.58 87 SER 2 C 1
ATOM 1574 O O . SER B 1 87 ? 7.515 26.238 -0.751 1.00 14.17 87 SER 2 O 1
ATOM 1577 N N . SER B 1 88 ? 6.674 24.210 -1.228 1.00 13.13 88 SER 2 N 1
ATOM 1578 C CA . SER B 1 88 ? 5.761 24.229 -0.085 1.00 14.07 88 SER 2 CA 1
ATOM 1579 C C . SER B 1 88 ? 6.523 24.217 1.236 1.00 14.70 88 SER 2 C 1
ATOM 1580 O O . SER B 1 88 ? 6.011 24.684 2.253 1.00 16.24 88 SER 2 O 1
ATOM 1583 N N . GLN B 1 89 ? 7.744 23.686 1.216 1.00 13.54 89 GLN 2 N 1
ATOM 1584 C CA . GLN B 1 89 ? 8.558 23.602 2.424 1.00 14.18 89 GLN 2 CA 1
ATOM 1585 C C . GLN B 1 89 ? 9.514 24.778 2.603 1.00 16.05 89 GLN 2 C 1
ATOM 1586 O O . GLN B 1 89 ? 10.330 24.782 3.525 1.00 17.47 89 GLN 2 O 1
ATOM 1592 N N . GLY B 1 90 ? 9.426 25.762 1.713 1.00 16.18 90 GLY 2 N 1
ATOM 1593 C CA . GLY B 1 90 ? 10.273 26.939 1.826 1.00 16.60 90 GLY 2 CA 1
ATOM 1594 C C . GLY B 1 90 ? 11.568 26.976 1.033 1.00 16.37 90 GLY 2 C 1
ATOM 1595 O O . GLY B 1 90 ? 12.375 27.890 1.215 1.00 16.11 90 GLY 2 O 1
ATOM 1596 N N . PHE B 1 91 ? 11.783 25.995 0.164 1.00 15.91 91 PHE 2 N 1
ATOM 1597 C CA . PHE B 1 91 ? 12.998 25.963 -0.649 1.00 14.53 91 PHE 2 CA 1
ATOM 1598 C C . PHE B 1 91 ? 12.834 26.747 -1.941 1.00 15.70 91 PHE 2 C 1
ATOM 1599 O O . PHE B 1 91 ? 11.727 26.877 -2.462 1.00 16.10 91 PHE 2 O 1
ATOM 1607 N N . LEU B 1 92 ? 13.945 27.275 -2.448 1.00 15.86 92 LEU 2 N 1
ATOM 1608 C CA . LEU B 1 92 ? 13.946 27.991 -3.716 1.00 17.65 92 LEU 2 CA 1
ATOM 1609 C C . LEU B 1 92 ? 14.239 26.911 -4.757 1.00 18.21 92 LEU 2 C 1
ATOM 1610 O O . LEU B 1 92 ? 15.218 26.176 -4.634 1.00 19.78 92 LEU 2 O 1
ATOM 1615 N N . VAL B 1 93 ? 13.382 26.805 -5.764 1.00 16.24 93 VAL 2 N 1
ATOM 1616 C CA . VAL B 1 93 ? 13.536 25.793 -6.802 1.00 17.75 93 VAL 2 CA 1
ATOM 1617 C C . VAL B 1 93 ? 14.079 26.376 -8.105 1.00 18.84 93 VAL 2 C 1
ATOM 1618 O O . VAL B 1 93 ? 13.516 27.318 -8.659 1.00 18.35 93 VAL 2 O 1
ATOM 1622 N N . ASP B 1 94 ? 15.180 25.808 -8.588 1.00 18.60 94 ASP 2 N 1
ATOM 1623 C CA . ASP B 1 94 ? 15.807 26.265 -9.823 1.00 18.14 94 ASP 2 CA 1
ATOM 1624 C C . ASP B 1 94 ? 15.530 25.275 -10.953 1.00 17.79 94 ASP 2 C 1
ATOM 1625 O O . ASP B 1 94 ? 15.964 24.126 -10.899 1.00 18.11 94 ASP 2 O 1
ATOM 1630 N N . GLU B 1 95 ? 14.802 25.724 -11.972 1.00 16.16 95 GLU 2 N 1
ATOM 1631 C CA . GLU B 1 95 ? 14.484 24.879 -13.122 1.00 16.26 95 GLU 2 CA 1
ATOM 1632 C C . GLU B 1 95 ? 15.222 25.360 -14.367 1.00 14.88 95 GLU 2 C 1
ATOM 1633 O O . GLU B 1 95 ? 15.080 24.778 -15.440 1.00 15.58 95 GLU 2 O 1
ATOM 1639 N N . ASN B 1 96 ? 16.006 26.422 -14.224 1.00 16.08 96 ASN 2 N 1
ATOM 1640 C CA . ASN B 1 96 ? 16.732 26.973 -15.362 1.00 17.56 96 ASN 2 CA 1
ATOM 1641 C C . ASN B 1 96 ? 17.642 25.988 -16.082 1.00 15.98 96 ASN 2 C 1
ATOM 1642 O O . ASN B 1 96 ? 17.703 25.988 -17.305 1.00 16.72 96 ASN 2 O 1
ATOM 1647 N N . PHE B 1 97 ? 18.355 25.152 -15.338 1.00 14.75 97 PHE 2 N 1
ATOM 1648 C CA . PHE B 1 97 ? 19.256 24.199 -15.972 1.00 13.10 97 PHE 2 CA 1
ATOM 1649 C C . PHE B 1 97 ? 18.506 23.141 -16.757 1.00 13.19 97 PHE 2 C 1
ATOM 1650 O O . PHE B 1 97 ? 18.887 22.801 -17.881 1.00 14.21 97 PHE 2 O 1
ATOM 1658 N N . ARG B 1 98 ? 17.437 22.623 -16.168 1.00 12.45 98 ARG 2 N 1
ATOM 1659 C CA . ARG B 1 98 ? 16.635 21.612 -16.834 1.00 13.17 98 ARG 2 CA 1
ATOM 1660 C C . ARG B 1 98 ? 15.950 22.218 -18.058 1.00 13.90 98 ARG 2 C 1
ATOM 1661 O O . ARG B 1 98 ? 15.927 21.612 -19.127 1.00 13.29 98 ARG 2 O 1
ATOM 1669 N N . ASN B 1 99 ? 15.394 23.414 -17.902 1.00 15.89 99 ASN 2 N 1
ATOM 1670 C CA . ASN B 1 99 ? 14.711 24.058 -19.019 1.00 17.26 99 ASN 2 CA 1
ATOM 1671 C C . ASN B 1 99 ? 15.643 24.355 -20.181 1.00 17.34 99 ASN 2 C 1
ATOM 1672 O O . ASN B 1 99 ? 15.219 24.346 -21.336 1.00 18.20 99 ASN 2 O 1
ATOM 1677 N N . PHE B 1 100 ? 16.909 24.618 -19.882 1.00 17.57 100 PHE 2 N 1
ATOM 1678 C CA . PHE B 1 100 ? 17.873 24.910 -20.933 1.00 19.72 100 PHE 2 CA 1
ATOM 1679 C C . PHE B 1 100 ? 18.083 23.693 -21.838 1.00 19.46 100 PHE 2 C 1
ATOM 1680 O O . PHE B 1 100 ? 18.241 23.832 -23.052 1.00 19.94 100 PHE 2 O 1
ATOM 1688 N N . LEU B 1 101 ? 18.072 22.502 -21.247 1.00 16.84 101 LEU 2 N 1
ATOM 1689 C CA . LEU B 1 101 ? 18.269 21.273 -22.008 1.00 17.40 101 LEU 2 CA 1
ATOM 1690 C C . LEU B 1 101 ? 17.148 21.004 -23.008 1.00 18.80 101 LEU 2 C 1
ATOM 1691 O O . LEU B 1 101 ? 17.329 20.244 -23.962 1.00 18.44 101 LEU 2 O 1
ATOM 1696 N N . LYS B 1 102 ? 15.993 21.622 -22.792 1.00 18.56 102 LYS 2 N 1
ATOM 1697 C CA . LYS B 1 102 ? 14.855 21.421 -23.679 1.00 20.95 102 LYS 2 CA 1
ATOM 1698 C C . LYS B 1 102 ? 15.128 21.874 -25.112 1.00 22.38 102 LYS 2 C 1
ATOM 1699 O O . LYS B 1 102 ? 14.426 21.466 -26.038 1.00 22.29 102 LYS 2 O 1
ATOM 1705 N N . LYS B 1 103 ? 16.152 22.703 -25.295 1.00 22.06 103 LYS 2 N 1
ATOM 1706 C CA . LYS B 1 103 ? 16.493 23.199 -26.623 1.00 25.08 103 LYS 2 CA 1
ATOM 1707 C C . LYS B 1 103 ? 17.466 22.280 -27.353 1.00 24.69 103 LYS 2 C 1
ATOM 1708 O O . LYS B 1 103 ? 17.697 22.442 -28.551 1.00 24.33 103 LYS 2 O 1
ATOM 1714 N N . TRP B 1 104 ? 18.036 21.314 -26.638 1.00 21.56 104 TRP 2 N 1
ATOM 1715 C CA . TRP B 1 104 ? 18.984 20.392 -27.251 1.00 21.24 104 TRP 2 CA 1
ATOM 1716 C C . TRP B 1 104 ? 18.432 18.979 -27.352 1.00 19.44 104 TRP 2 C 1
ATOM 1717 O O . TRP B 1 104 ? 17.388 18.665 -26.784 1.00 18.41 104 TRP 2 O 1
ATOM 1728 N N . ASN B 1 105 ? 19.137 18.127 -28.083 1.00 19.81 105 ASN 2 N 1
ATOM 1729 C CA . ASN B 1 105 ? 18.688 16.759 -28.256 1.00 20.73 105 ASN 2 CA 1
ATOM 1730 C C . ASN B 1 105 ? 19.114 15.869 -27.098 1.00 20.49 105 ASN 2 C 1
ATOM 1731 O O . ASN B 1 105 ? 20.100 15.135 -27.179 1.00 18.75 105 ASN 2 O 1
ATOM 1736 N N . ILE B 1 106 ? 18.354 15.944 -26.015 1.00 19.82 106 ILE 2 N 1
ATOM 1737 C CA . ILE B 1 106 ? 18.631 15.148 -24.833 1.00 20.43 106 ILE 2 CA 1
ATOM 1738 C C . ILE B 1 106 ? 17.323 14.910 -24.093 1.00 19.04 106 ILE 2 C 1
ATOM 1739 O O . ILE B 1 106 ? 16.433 15.761 -24.096 1.00 20.22 106 ILE 2 O 1
ATOM 1744 N N . ILE B 1 107 ? 17.194 13.738 -23.489 1.00 17.82 107 ILE 2 N 1
ATOM 1745 C CA . ILE B 1 107 ? 15.998 13.421 -22.725 1.00 17.73 107 ILE 2 CA 1
ATOM 1746 C C . ILE B 1 107 ? 16.404 12.981 -21.327 1.00 17.60 107 ILE 2 C 1
ATOM 1747 O O . ILE B 1 107 ? 15.846 13.444 -20.335 1.00 17.36 107 ILE 2 O 1
ATOM 1752 N N . HIS B 1 108 ? 17.392 12.091 -21.268 1.00 18.89 108 HIS 2 N 1
ATOM 1753 C CA . HIS B 1 108 ? 17.887 11.552 -20.005 1.00 18.88 108 HIS 2 CA 1
ATOM 1754 C C . HIS B 1 108 ? 19.205 12.202 -19.612 1.00 19.25 108 HIS 2 C 1
ATOM 1755 O O . HIS B 1 108 ? 20.137 12.262 -20.412 1.00 18.89 108 HIS 2 O 1
ATOM 1762 N N . ILE B 1 109 ? 19.281 12.687 -18.375 1.00 20.22 109 ILE 2 N 1
ATOM 1763 C CA . ILE B 1 109 ? 20.488 13.333 -17.882 1.00 21.35 109 ILE 2 CA 1
ATOM 1764 C C . ILE B 1 109 ? 21.675 12.391 -18.044 1.00 20.51 109 ILE 2 C 1
ATOM 1765 O O . ILE B 1 109 ? 22.805 12.821 -18.259 1.00 19.44 109 ILE 2 O 1
ATOM 1770 N N . GLU B 1 110 ? 21.405 11.094 -17.963 1.00 20.66 110 GLU 2 N 1
ATOM 1771 C CA . GLU B 1 110 ? 22.452 10.092 -18.096 1.00 22.75 110 GLU 2 CA 1
ATOM 1772 C C . GLU B 1 110 ? 23.163 10.193 -19.448 1.00 22.13 110 GLU 2 C 1
ATOM 1773 O O . GLU B 1 110 ? 24.286 9.719 -19.603 1.00 22.44 110 GLU 2 O 1
ATOM 1779 N N . GLU B 1 111 ? 22.513 10.818 -20.426 1.00 23.26 111 GLU 2 N 1
ATOM 1780 C CA . GLU B 1 111 ? 23.102 10.964 -21.755 1.00 22.93 111 GLU 2 CA 1
ATOM 1781 C C . GLU B 1 111 ? 24.372 11.814 -21.773 1.00 24.89 111 GLU 2 C 1
ATOM 1782 O O . GLU B 1 111 ? 25.152 11.742 -22.721 1.00 24.31 111 GLU 2 O 1
ATOM 1788 N N . ILE B 1 112 ? 24.588 12.617 -20.738 1.00 27.18 112 ILE 2 N 1
ATOM 1789 C CA . ILE B 1 112 ? 25.784 13.454 -20.702 1.00 30.27 112 ILE 2 CA 1
ATOM 1790 C C . ILE B 1 112 ? 27.062 12.627 -20.591 1.00 33.41 112 ILE 2 C 1
ATOM 1791 O O . ILE B 1 112 ? 28.151 13.127 -20.863 1.00 34.56 112 ILE 2 O 1
ATOM 1796 N N . ASN B 1 113 ? 26.938 11.363 -20.198 1.00 36.71 113 ASN 2 N 1
ATOM 1797 C CA . ASN B 1 113 ? 28.120 10.519 -20.070 1.00 41.18 113 ASN 2 CA 1
ATOM 1798 C C . ASN B 1 113 ? 28.558 9.908 -21.401 1.00 42.97 113 ASN 2 C 1
ATOM 1799 O O . ASN B 1 113 ? 29.773 9.663 -21.550 1.00 44.76 113 ASN 2 O 1
#